Protein AF-Q9UNW8-2-F1 (afdb_monomer_lite)

Foldseek 3Di:
DVVVLVVVLVVLVVCLCVVAVVVLCVLLVVLVVVLVVLVPDPPDDPLVSVLSVLVSVLVNLLRCLVCVLVNVLSVLVSVCCVPVVDDPVSVVVSVVVSVVVNVVSVVSVVVSVVSVVVSVCSVDPVSVVVVVVVVVVVVVVVVVVVVVVVVVVVVVVVVVPPPPPPPPPPDDDDDDDDDDDDDDDDDDDDDD

Structure (mmCIF, N/CA/C/O backbone):
data_AF-Q9UNW8-2-F1
#
_entry.id   AF-Q9UNW8-2-F1
#
loop_
_atom_site.group_PDB
_atom_site.id
_atom_site.type_symbol
_atom_site.label_atom_id
_atom_site.label_alt_id
_atom_site.label_comp_id
_atom_site.label_asym_id
_atom_site.label_entity_id
_atom_site.label_seq_id
_atom_site.pdbx_PDB_ins_code
_atom_site.Cartn_x
_atom_site.Cartn_y
_atom_site.Cartn_z
_atom_site.occupancy
_atom_site.B_iso_or_equiv
_atom_site.auth_seq_id
_atom_site.auth_comp_id
_atom_site.auth_asym_id
_atom_site.auth_atom_id
_atom_site.pdbx_PDB_model_num
ATOM 1 N N . MET A 1 1 ? 24.486 -0.798 -30.305 1.00 43.62 1 MET A N 1
ATOM 2 C CA . MET A 1 1 ? 24.046 -0.021 -29.122 1.00 43.62 1 MET A CA 1
ATOM 3 C C . MET A 1 1 ? 22.718 -0.506 -28.533 1.00 43.62 1 MET A C 1
ATOM 5 O O . MET A 1 1 ? 22.654 -0.627 -27.323 1.00 43.62 1 MET A O 1
ATOM 9 N N . LEU A 1 2 ? 21.714 -0.888 -29.336 1.00 49.59 2 LEU A N 1
ATOM 10 C CA . LEU A 1 2 ? 20.358 -1.233 -28.859 1.00 49.59 2 LEU A CA 1
ATOM 11 C C . LEU A 1 2 ? 20.245 -2.407 -27.854 1.00 49.59 2 LEU A C 1
ATOM 13 O O . LEU A 1 2 ? 19.334 -2.435 -27.035 1.00 49.59 2 LEU A O 1
ATOM 17 N N . GLN A 1 3 ? 21.159 -3.384 -27.891 1.00 56.94 3 GLN A N 1
ATOM 18 C CA . GLN A 1 3 ? 21.048 -4.591 -27.059 1.00 56.94 3 GLN A CA 1
ATOM 19 C C . GLN A 1 3 ? 21.274 -4.318 -25.559 1.00 56.94 3 GLN A C 1
ATOM 21 O O . GLN A 1 3 ? 20.695 -5.006 -24.716 1.00 56.94 3 GLN A O 1
ATOM 26 N N . MET A 1 4 ? 22.095 -3.317 -25.216 1.00 64.19 4 MET A N 1
ATOM 27 C CA . MET A 1 4 ? 22.342 -2.940 -23.819 1.00 64.19 4 MET A CA 1
ATOM 28 C C . MET A 1 4 ? 21.071 -2.349 -23.193 1.00 64.19 4 MET A C 1
ATOM 30 O O . MET A 1 4 ? 20.696 -2.730 -22.085 1.00 64.19 4 MET A O 1
ATOM 34 N N . ASP A 1 5 ? 20.355 -1.516 -23.952 1.00 74.75 5 ASP A N 1
ATOM 35 C CA . ASP A 1 5 ? 19.119 -0.867 -23.514 1.00 74.75 5 ASP A CA 1
ATOM 36 C C . ASP A 1 5 ? 18.008 -1.885 -23.253 1.00 74.75 5 ASP A C 1
ATOM 38 O O . ASP A 1 5 ? 17.351 -1.823 -22.216 1.00 74.75 5 ASP A O 1
ATOM 42 N N . SER A 1 6 ? 17.836 -2.885 -24.128 1.00 74.69 6 SER A N 1
ATOM 43 C CA . SER A 1 6 ? 16.822 -3.933 -23.929 1.00 74.69 6 SER A CA 1
ATOM 44 C C . SER A 1 6 ? 17.085 -4.780 -22.683 1.00 74.69 6 SER A C 1
ATOM 46 O O . SER A 1 6 ? 16.143 -5.143 -21.980 1.00 74.69 6 SER A O 1
ATOM 48 N N . ARG A 1 7 ? 18.353 -5.090 -22.374 1.00 74.19 7 ARG A N 1
ATOM 49 C CA . ARG A 1 7 ? 18.711 -5.857 -21.167 1.00 74.19 7 ARG A CA 1
ATOM 50 C C . ARG A 1 7 ? 18.495 -5.050 -19.892 1.00 74.19 7 ARG A C 1
ATOM 52 O O . ARG A 1 7 ? 17.980 -5.594 -18.919 1.00 74.19 7 ARG A O 1
ATOM 59 N N . ILE A 1 8 ? 18.862 -3.770 -19.904 1.00 74.31 8 ILE A N 1
ATOM 60 C CA . ILE A 1 8 ? 18.646 -2.854 -18.778 1.00 74.31 8 ILE A CA 1
ATOM 61 C C . ILE A 1 8 ? 17.144 -2.645 -18.555 1.00 74.31 8 ILE A C 1
ATOM 63 O O . ILE A 1 8 ? 16.663 -2.794 -17.431 1.00 74.31 8 ILE A O 1
ATOM 67 N N . ALA A 1 9 ? 16.387 -2.397 -19.627 1.00 74.44 9 ALA A N 1
ATOM 68 C CA . ALA A 1 9 ? 14.933 -2.311 -19.576 1.00 74.44 9 ALA A CA 1
ATOM 69 C C . ALA A 1 9 ? 14.327 -3.611 -19.029 1.00 74.44 9 ALA A C 1
ATOM 71 O O . ALA A 1 9 ? 13.536 -3.565 -18.093 1.00 74.44 9 ALA A O 1
ATOM 72 N N . GLY A 1 10 ? 14.750 -4.771 -19.539 1.00 76.00 10 GLY A N 1
ATOM 73 C CA . GLY A 1 10 ? 14.304 -6.079 -19.059 1.00 76.00 10 GLY A CA 1
ATOM 74 C C . GLY A 1 10 ? 14.601 -6.307 -17.576 1.00 76.00 10 GLY A C 1
ATOM 75 O O . GLY A 1 10 ? 13.732 -6.784 -16.852 1.00 76.00 10 GLY A O 1
ATOM 76 N N . TYR A 1 11 ? 15.781 -5.907 -17.093 1.00 77.12 11 TYR A N 1
ATOM 77 C CA . TYR A 1 11 ? 16.130 -5.971 -15.671 1.00 77.12 11 TYR A CA 1
ATOM 78 C C . TYR A 1 11 ? 15.215 -5.085 -14.820 1.00 77.12 11 TYR A C 1
ATOM 80 O O . TYR A 1 11 ? 14.704 -5.533 -13.794 1.00 77.12 11 TYR A O 1
ATOM 88 N N . TYR A 1 12 ? 14.960 -3.852 -15.256 1.00 75.12 12 TYR A N 1
ATOM 89 C CA . TYR A 1 12 ? 14.038 -2.945 -14.581 1.00 75.12 12 TYR A CA 1
ATOM 90 C C . TYR A 1 12 ? 12.602 -3.490 -14.565 1.00 75.12 12 TYR A C 1
ATOM 92 O O . TYR A 1 12 ? 11.979 -3.541 -13.506 1.00 75.12 12 TYR A O 1
ATOM 100 N N . TYR A 1 13 ? 12.101 -4.006 -15.686 1.00 74.25 13 TYR A N 1
ATOM 101 C CA . TYR A 1 13 ? 10.793 -4.661 -15.746 1.00 74.25 13 TYR A CA 1
ATOM 102 C C . TYR A 1 13 ? 10.714 -5.916 -14.871 1.00 74.25 13 TYR A C 1
ATOM 104 O O . TYR A 1 13 ? 9.719 -6.117 -14.173 1.00 74.25 13 TYR A O 1
ATOM 112 N N . ALA A 1 14 ? 11.751 -6.754 -14.854 1.00 76.31 14 ALA A N 1
ATOM 113 C CA . ALA A 1 14 ? 11.801 -7.940 -14.003 1.00 76.31 14 ALA A CA 1
ATOM 114 C C . ALA A 1 14 ? 11.802 -7.553 -12.520 1.00 76.31 14 ALA A C 1
ATOM 116 O O . ALA A 1 14 ? 11.028 -8.092 -11.734 1.00 76.31 14 ALA A O 1
ATOM 117 N N . ARG A 1 15 ? 12.609 -6.559 -12.144 1.00 77.50 15 ARG A N 1
ATOM 118 C CA . ARG A 1 15 ? 12.665 -6.001 -10.789 1.00 77.50 15 ARG A CA 1
ATOM 119 C C . ARG A 1 15 ? 11.334 -5.350 -10.392 1.00 77.50 15 ARG A C 1
ATOM 121 O O . ARG A 1 15 ? 10.931 -5.492 -9.241 1.00 77.50 15 ARG A O 1
ATOM 128 N N . PHE A 1 16 ? 10.619 -4.723 -11.334 1.00 73.69 16 PHE A N 1
ATOM 129 C CA . PHE A 1 16 ? 9.238 -4.262 -11.151 1.00 73.69 16 PHE A CA 1
ATOM 130 C C . PHE A 1 16 ? 8.281 -5.419 -10.882 1.00 73.69 16 PHE A C 1
ATOM 132 O O . PHE A 1 16 ? 7.516 -5.415 -9.922 1.00 73.69 16 PHE A O 1
ATOM 139 N N . THR A 1 17 ? 8.350 -6.444 -11.716 1.00 74.06 17 THR A N 1
ATOM 140 C CA . THR A 1 17 ? 7.391 -7.545 -11.683 1.00 74.06 17 THR A CA 1
ATOM 141 C C . THR A 1 17 ? 7.585 -8.399 -10.433 1.00 74.06 17 THR A C 1
ATOM 143 O O . THR A 1 17 ? 6.631 -8.656 -9.705 1.00 74.06 17 THR A O 1
ATOM 146 N N . VAL A 1 18 ? 8.824 -8.791 -10.141 1.00 76.06 18 VAL A N 1
ATOM 147 C CA . VAL A 1 18 ? 9.169 -9.639 -8.993 1.00 76.06 18 VAL A CA 1
ATOM 148 C C . VAL A 1 18 ? 9.094 -8.863 -7.684 1.00 76.06 18 VAL A C 1
ATOM 150 O O . VAL A 1 18 ? 8.616 -9.398 -6.688 1.00 76.06 18 VAL A O 1
ATOM 153 N N . GLY A 1 19 ? 9.539 -7.604 -7.682 1.00 70.75 19 GLY A N 1
ATOM 154 C CA . GLY A 1 19 ? 9.510 -6.763 -6.491 1.00 70.75 19 GLY A CA 1
ATOM 155 C C . GLY A 1 19 ? 8.100 -6.329 -6.112 1.00 70.75 19 GLY A C 1
ATOM 156 O O . GLY A 1 19 ? 7.804 -6.271 -4.930 1.00 70.75 19 GLY A O 1
ATOM 157 N N . PHE A 1 20 ? 7.222 -6.075 -7.086 1.00 72.00 20 PHE A N 1
ATOM 158 C CA . PHE A 1 20 ? 5.911 -5.482 -6.827 1.00 72.00 20 PHE A CA 1
ATOM 159 C C . PHE A 1 20 ? 4.753 -6.244 -7.409 1.00 72.00 20 PHE A C 1
ATOM 161 O O . PHE A 1 20 ? 3.877 -6.653 -6.661 1.00 72.00 20 PHE A O 1
ATOM 168 N N . ALA A 1 21 ? 4.716 -6.475 -8.718 1.00 75.69 21 ALA A N 1
ATOM 169 C CA . ALA A 1 21 ? 3.519 -7.064 -9.313 1.00 75.69 21 ALA A CA 1
ATOM 170 C C . ALA A 1 21 ? 3.168 -8.424 -8.676 1.00 75.69 21 ALA A C 1
ATOM 172 O O . ALA A 1 21 ? 1.998 -8.678 -8.386 1.00 75.69 21 ALA A O 1
ATOM 173 N N . ILE A 1 22 ? 4.171 -9.260 -8.383 1.00 78.75 22 ILE A N 1
ATOM 174 C CA . ILE A 1 22 ? 3.987 -10.551 -7.712 1.00 78.75 22 ILE A CA 1
ATOM 175 C C . ILE A 1 22 ? 3.512 -10.366 -6.258 1.00 78.75 22 ILE A C 1
ATOM 177 O O . ILE A 1 22 ? 2.411 -10.835 -5.957 1.00 78.75 22 ILE A O 1
ATOM 181 N N . PRO A 1 23 ? 4.241 -9.666 -5.361 1.00 79.31 23 PRO A N 1
ATOM 182 C CA . PRO A 1 23 ? 3.758 -9.402 -4.006 1.00 79.31 23 PRO A CA 1
ATOM 183 C C . PRO A 1 23 ? 2.376 -8.738 -3.955 1.00 79.31 23 PRO A C 1
ATOM 185 O O . PRO A 1 23 ? 1.532 -9.174 -3.173 1.00 79.31 23 PRO A O 1
ATOM 188 N N . LEU A 1 24 ? 2.099 -7.766 -4.835 1.00 77.56 24 LEU A N 1
ATOM 189 C CA . LEU A 1 24 ? 0.794 -7.107 -4.952 1.00 77.56 24 LEU A CA 1
ATOM 190 C C . LEU A 1 24 ? -0.297 -8.116 -5.248 1.00 77.56 24 LEU A C 1
ATOM 192 O O . LEU A 1 24 ? -1.341 -8.114 -4.606 1.00 77.56 24 LEU A O 1
ATOM 196 N N . SER A 1 25 ? -0.055 -8.963 -6.247 1.00 78.56 25 SER A N 1
ATOM 197 C CA . SER A 1 25 ? -1.036 -9.928 -6.721 1.00 78.56 25 SER A CA 1
ATOM 198 C C . SER A 1 25 ? -1.317 -10.966 -5.646 1.00 78.56 25 SER A C 1
ATOM 200 O O . SER A 1 25 ? -2.479 -11.275 -5.401 1.00 78.56 25 SER A O 1
ATOM 202 N N . ILE A 1 26 ? -0.285 -11.452 -4.949 1.00 84.19 26 ILE A N 1
ATOM 203 C CA . ILE A 1 26 ? -0.434 -12.397 -3.834 1.00 84.19 26 ILE A CA 1
ATOM 204 C C . ILE A 1 26 ? -1.252 -11.762 -2.709 1.00 84.19 26 ILE A C 1
ATOM 206 O O . ILE A 1 26 ? -2.218 -12.362 -2.231 1.00 84.19 26 ILE A O 1
ATOM 210 N N . ILE A 1 27 ? -0.904 -10.539 -2.311 1.00 82.38 27 ILE A N 1
ATOM 211 C CA . ILE A 1 27 ? -1.596 -9.797 -1.258 1.00 82.38 27 ILE A CA 1
ATOM 212 C C . ILE A 1 27 ? -3.049 -9.529 -1.653 1.00 82.38 27 ILE A C 1
ATOM 214 O O . ILE A 1 27 ? -3.958 -9.838 -0.882 1.00 82.38 27 ILE A O 1
ATOM 218 N N . ALA A 1 28 ? -3.292 -8.981 -2.842 1.00 79.88 28 ALA A N 1
ATOM 219 C CA . ALA A 1 28 ? -4.625 -8.648 -3.329 1.00 79.88 28 ALA A CA 1
ATOM 220 C C . ALA A 1 28 ? -5.488 -9.904 -3.472 1.00 79.88 28 ALA A C 1
ATOM 222 O O . ALA A 1 28 ? -6.637 -9.916 -3.034 1.00 79.88 28 ALA A O 1
ATOM 223 N N . PHE A 1 29 ? -4.928 -10.986 -4.017 1.00 83.88 29 PHE A N 1
ATOM 224 C CA . PHE A 1 29 ? -5.621 -12.260 -4.159 1.00 83.88 29 PHE A CA 1
ATOM 225 C C . PHE A 1 29 ? -5.975 -12.865 -2.801 1.00 83.88 29 PHE A C 1
ATOM 227 O O . PHE A 1 29 ? -7.122 -13.263 -2.590 1.00 83.88 29 PHE A O 1
ATOM 234 N N . THR A 1 30 ? -5.024 -12.894 -1.867 1.00 84.19 30 THR A N 1
ATOM 235 C CA . THR A 1 30 ? -5.237 -13.442 -0.523 1.00 84.19 30 THR A CA 1
ATOM 236 C C . THR A 1 30 ? -6.274 -12.618 0.238 1.00 84.19 30 THR A C 1
ATOM 238 O O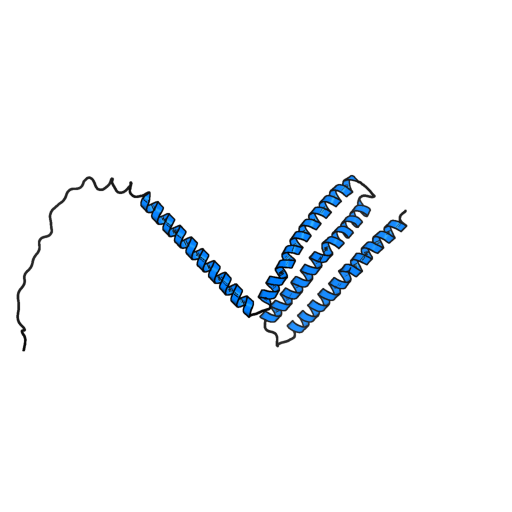 . THR A 1 30 ? -7.235 -13.182 0.757 1.00 84.19 30 THR A O 1
ATOM 241 N N . ASN A 1 31 ? -6.175 -11.285 0.211 1.00 81.06 31 ASN A N 1
ATOM 242 C CA . ASN A 1 31 ? -7.172 -10.394 0.812 1.00 81.06 31 ASN A CA 1
ATOM 243 C C . ASN A 1 31 ? -8.552 -10.545 0.163 1.00 81.06 31 ASN A C 1
ATOM 245 O O . ASN A 1 31 ? -9.561 -10.606 0.863 1.00 81.06 31 ASN A O 1
ATOM 249 N N . HIS A 1 32 ? -8.620 -10.664 -1.164 1.00 81.06 32 HIS A N 1
ATOM 250 C CA . HIS A 1 32 ? -9.873 -10.902 -1.873 1.00 81.06 32 HIS A CA 1
ATOM 251 C C . HIS A 1 32 ? -10.491 -12.258 -1.503 1.00 81.06 32 HIS A C 1
ATOM 253 O O . HIS A 1 32 ? -11.703 -12.351 -1.305 1.00 81.06 32 HIS A O 1
ATOM 259 N N . ARG A 1 33 ? -9.678 -13.311 -1.358 1.00 84.62 33 ARG A N 1
ATOM 260 C CA . ARG A 1 33 ? -10.127 -14.644 -0.925 1.00 84.62 33 ARG A CA 1
ATOM 261 C C . ARG A 1 33 ? -10.627 -14.635 0.513 1.00 84.62 33 ARG A C 1
ATOM 263 O O . ARG A 1 33 ? -11.712 -15.159 0.759 1.00 84.62 33 ARG A O 1
ATOM 270 N N . ILE A 1 34 ? -9.897 -13.993 1.423 1.00 83.44 34 ILE A N 1
ATOM 271 C CA . ILE A 1 34 ? -10.319 -13.787 2.814 1.00 83.44 34 ILE A CA 1
ATOM 272 C C . ILE A 1 34 ? -11.648 -13.026 2.842 1.00 83.44 34 ILE A C 1
ATOM 274 O O . ILE A 1 34 ? -12.601 -13.463 3.481 1.00 83.44 34 ILE A O 1
ATOM 278 N N . PHE A 1 35 ? -11.758 -11.937 2.083 1.00 79.19 35 PHE A N 1
ATOM 279 C CA . PHE A 1 35 ? -12.977 -11.140 1.998 1.00 79.19 35 PHE A CA 1
ATOM 280 C C . PHE A 1 35 ? -14.164 -11.923 1.428 1.00 79.19 35 PHE A C 1
ATOM 282 O O . PHE A 1 35 ? -15.274 -11.828 1.954 1.00 79.19 35 PHE A O 1
ATOM 289 N N . ARG A 1 36 ? -13.948 -12.715 0.372 1.00 80.94 36 ARG A N 1
ATOM 290 C CA . ARG A 1 36 ? -14.986 -13.561 -0.225 1.00 80.94 36 ARG A CA 1
ATOM 291 C C . ARG A 1 36 ? -15.443 -14.643 0.752 1.00 80.94 36 ARG A C 1
ATOM 293 O O . ARG A 1 36 ? -16.647 -14.796 0.932 1.00 80.94 36 ARG A O 1
ATOM 300 N N . SER A 1 37 ? -14.503 -15.312 1.418 1.00 80.81 37 SER A N 1
ATOM 301 C CA . SER A 1 37 ? -14.791 -16.305 2.457 1.00 80.81 37 SER A CA 1
ATOM 302 C C . SER A 1 37 ? -15.630 -15.689 3.580 1.00 80.81 37 SER A C 1
ATOM 304 O O . SER A 1 37 ? -16.719 -16.161 3.882 1.00 80.81 37 SER A O 1
ATOM 306 N N . ILE A 1 38 ? -15.215 -14.531 4.097 1.00 80.38 38 ILE A N 1
ATOM 307 C CA . ILE A 1 38 ? -15.923 -13.817 5.168 1.00 80.38 38 ILE A CA 1
ATOM 308 C C . ILE A 1 38 ? -17.306 -13.315 4.736 1.00 80.38 38 ILE A C 1
ATOM 310 O O . ILE A 1 38 ? -18.233 -13.269 5.546 1.00 80.38 38 ILE A O 1
ATOM 314 N N . LYS A 1 39 ? -17.482 -12.939 3.466 1.00 77.69 39 LYS A N 1
ATOM 315 C CA . LYS A 1 39 ? -18.802 -12.593 2.923 1.00 77.69 39 LYS A CA 1
ATOM 316 C C . LYS A 1 39 ? -19.748 -13.790 2.898 1.00 77.69 39 LYS A C 1
ATOM 318 O O . LYS A 1 39 ? -20.923 -13.592 3.200 1.00 77.69 39 LYS A O 1
ATOM 323 N N . GLN A 1 40 ? -19.242 -14.970 2.536 1.00 80.50 40 GLN A N 1
ATOM 324 C CA . GLN A 1 40 ? -20.008 -16.219 2.484 1.00 80.50 40 GLN A CA 1
ATOM 325 C C . GLN A 1 40 ? -20.305 -16.774 3.881 1.00 80.50 40 GLN A C 1
ATOM 327 O O . GLN A 1 40 ? -21.356 -17.373 4.090 1.00 80.50 40 GLN A O 1
ATOM 332 N N . SER A 1 41 ? -19.422 -16.538 4.849 1.00 80.00 41 SER A N 1
ATOM 333 C CA . SER A 1 41 ? -19.641 -16.929 6.236 1.00 80.00 41 SER A CA 1
ATOM 334 C C . SER A 1 41 ? -20.812 -16.153 6.847 1.00 80.00 41 SER A C 1
ATOM 336 O O . SER A 1 41 ? -20.733 -14.940 7.070 1.00 80.00 41 SER A O 1
ATOM 338 N N . MET A 1 42 ? -21.898 -16.861 7.168 1.00 76.75 42 MET A N 1
ATOM 339 C CA . MET A 1 42 ? -23.063 -16.275 7.846 1.00 76.75 42 MET A CA 1
ATOM 340 C C . MET A 1 42 ? -22.764 -15.858 9.295 1.00 76.75 42 MET A C 1
ATOM 342 O O . MET A 1 42 ? -23.490 -15.048 9.856 1.00 76.75 42 MET A O 1
ATOM 346 N N . GLY A 1 43 ? -21.675 -16.364 9.885 1.00 78.69 43 GLY A N 1
ATOM 347 C CA . GLY A 1 43 ? -21.312 -16.108 11.281 1.00 78.69 43 GLY A CA 1
ATOM 348 C C . GLY A 1 43 ? -20.607 -14.776 11.562 1.00 78.69 43 GLY A C 1
ATOM 349 O O . GLY A 1 43 ? -20.451 -14.429 12.728 1.00 78.69 43 GLY A O 1
ATOM 350 N N . LEU A 1 44 ? -20.163 -14.020 10.547 1.00 79.44 44 LEU A N 1
ATOM 351 C CA . LEU A 1 44 ? -19.463 -12.750 10.791 1.00 79.44 44 LEU A CA 1
ATOM 352 C C . LEU A 1 44 ? -20.419 -11.556 10.786 1.00 79.44 44 LEU A C 1
ATOM 354 O O . LEU A 1 44 ? -21.098 -11.279 9.793 1.00 79.44 44 LEU A O 1
ATOM 358 N N . SER A 1 45 ? -20.375 -10.789 11.877 1.00 80.81 45 SER A N 1
ATOM 359 C CA . SER A 1 45 ? -21.079 -9.510 12.016 1.00 80.81 45 SER A CA 1
ATOM 360 C C . SER A 1 45 ? -20.626 -8.490 10.959 1.00 80.81 45 SER A C 1
ATOM 362 O O . SER A 1 45 ? -19.476 -8.496 10.504 1.00 80.81 45 SER A O 1
ATOM 364 N N . ALA A 1 46 ? -21.513 -7.558 10.594 1.00 79.31 46 ALA A N 1
ATOM 365 C CA . ALA A 1 46 ? -21.219 -6.463 9.666 1.00 79.31 46 ALA A CA 1
ATOM 366 C C . ALA A 1 46 ? -19.968 -5.659 10.074 1.00 79.31 46 ALA A C 1
ATOM 368 O O . ALA A 1 46 ? -19.176 -5.267 9.213 1.00 79.31 46 ALA A O 1
ATOM 369 N N . ALA A 1 47 ? -19.734 -5.491 11.381 1.00 76.44 47 ALA A N 1
ATOM 370 C CA . ALA A 1 47 ? -18.543 -4.831 11.913 1.00 76.44 47 ALA A CA 1
ATOM 371 C C . ALA A 1 47 ? -17.246 -5.582 11.555 1.00 76.44 47 ALA A C 1
ATOM 373 O O . ALA A 1 47 ? -16.259 -4.966 11.148 1.00 76.44 47 ALA A O 1
ATOM 374 N N . GLN A 1 48 ? -17.252 -6.918 11.617 1.00 78.31 48 GLN A N 1
ATOM 375 C CA . GLN A 1 48 ? -16.090 -7.722 11.231 1.00 78.31 48 GLN A CA 1
ATOM 376 C C . GLN A 1 48 ? -15.839 -7.662 9.721 1.00 78.31 48 GLN A C 1
ATOM 378 O O . GLN A 1 48 ? -14.693 -7.514 9.293 1.00 78.31 48 GLN A O 1
ATOM 383 N N . LYS A 1 49 ? -16.903 -7.683 8.906 1.00 78.00 49 LYS A N 1
ATOM 384 C CA . LYS A 1 49 ? -16.796 -7.494 7.447 1.00 78.00 49 LYS A CA 1
ATOM 385 C C . LYS A 1 49 ? -16.179 -6.129 7.105 1.00 78.00 49 LYS A C 1
ATOM 387 O O . LYS A 1 49 ? -15.330 -6.041 6.216 1.00 78.00 49 LYS A O 1
ATOM 392 N N . ALA A 1 50 ? -16.553 -5.075 7.834 1.00 78.44 50 ALA A N 1
ATOM 393 C CA . ALA A 1 50 ? -15.970 -3.743 7.678 1.00 78.44 50 ALA A CA 1
ATOM 394 C C . ALA A 1 50 ? -14.490 -3.689 8.102 1.00 78.44 50 ALA A C 1
ATOM 396 O O . ALA A 1 50 ? -13.684 -3.098 7.383 1.00 78.44 50 ALA A O 1
ATOM 397 N N . LYS A 1 51 ? -14.119 -4.349 9.209 1.00 76.25 51 LYS A N 1
ATOM 398 C CA . LYS A 1 51 ? -12.728 -4.448 9.689 1.00 76.25 51 LYS A CA 1
ATOM 399 C C . LYS A 1 51 ? -11.813 -5.099 8.649 1.00 76.25 51 LYS A C 1
ATOM 401 O O . LYS A 1 51 ? -10.745 -4.570 8.357 1.00 76.25 51 LYS A O 1
ATOM 406 N N . VAL A 1 52 ? -12.265 -6.186 8.024 1.00 78.88 52 VAL A N 1
ATOM 407 C CA . VAL A 1 52 ? -11.522 -6.873 6.951 1.00 78.88 52 VAL A CA 1
ATOM 408 C C . VAL A 1 52 ? -11.364 -5.974 5.731 1.00 78.88 52 VAL A C 1
ATOM 410 O O . VAL A 1 52 ? -10.273 -5.879 5.182 1.00 78.88 52 VAL A O 1
ATOM 413 N N . LYS A 1 53 ? -12.430 -5.271 5.324 1.00 78.44 53 LYS A N 1
ATOM 414 C CA . LYS A 1 53 ? -12.362 -4.311 4.213 1.00 78.44 53 LYS A CA 1
ATOM 415 C C . LYS A 1 53 ? -11.325 -3.220 4.490 1.00 78.44 53 LYS A C 1
ATOM 417 O O . LYS A 1 53 ? -10.534 -2.905 3.611 1.00 78.44 53 LYS A O 1
ATOM 422 N N . HIS A 1 54 ? -11.327 -2.659 5.697 1.00 78.69 54 HIS A N 1
ATOM 423 C CA . HIS A 1 54 ? -10.375 -1.620 6.078 1.00 78.69 54 HIS A CA 1
ATOM 424 C C . HIS A 1 54 ? -8.936 -2.150 6.101 1.00 78.69 54 HIS A C 1
ATOM 426 O O . HIS A 1 54 ? -8.050 -1.510 5.549 1.00 78.69 54 HIS A O 1
ATOM 432 N N . SER A 1 55 ? -8.723 -3.353 6.643 1.00 78.06 55 SER A N 1
ATOM 433 C CA . SER A 1 55 ? -7.420 -4.025 6.617 1.00 78.06 55 SER A CA 1
ATOM 434 C C . SER A 1 55 ? -6.933 -4.274 5.184 1.00 78.06 55 SER A C 1
ATOM 436 O O . SER A 1 55 ? -5.805 -3.921 4.863 1.00 78.06 55 SER A O 1
ATOM 438 N N . ALA A 1 56 ? -7.791 -4.771 4.288 1.00 79.19 56 ALA A N 1
ATOM 439 C CA . ALA A 1 56 ? -7.431 -4.978 2.887 1.00 79.19 56 ALA A CA 1
ATOM 440 C C . ALA A 1 56 ? -7.061 -3.663 2.178 1.00 79.19 56 ALA A C 1
ATOM 442 O O . ALA A 1 56 ? -6.074 -3.623 1.446 1.00 79.19 56 ALA A O 1
ATOM 443 N N . ILE A 1 57 ? -7.818 -2.584 2.417 1.00 79.12 57 ILE A N 1
ATOM 444 C CA . ILE A 1 57 ? -7.503 -1.252 1.878 1.00 79.12 57 ILE A CA 1
ATOM 445 C C . ILE A 1 57 ? -6.152 -0.775 2.407 1.00 79.12 57 ILE A C 1
ATOM 447 O O . ILE A 1 57 ? -5.324 -0.351 1.611 1.00 79.12 57 ILE A O 1
ATOM 451 N N . ALA A 1 58 ? -5.910 -0.881 3.715 1.00 76.62 58 ALA A N 1
ATOM 452 C CA . ALA A 1 58 ? -4.645 -0.480 4.314 1.00 76.62 58 ALA A CA 1
ATOM 453 C C . ALA A 1 58 ? -3.470 -1.232 3.689 1.00 76.62 58 ALA A C 1
ATOM 455 O O . ALA A 1 58 ? -2.523 -0.601 3.248 1.00 76.62 58 ALA A O 1
ATOM 456 N N . VAL A 1 59 ? -3.557 -2.556 3.544 1.00 75.31 59 VAL A N 1
ATOM 457 C CA . VAL A 1 59 ? -2.476 -3.340 2.932 1.00 75.31 59 VAL A CA 1
ATOM 458 C C . VAL A 1 59 ? -2.235 -2.930 1.473 1.00 75.31 59 VAL A C 1
ATOM 460 O O . VAL A 1 59 ? -1.083 -2.801 1.067 1.00 75.31 59 VAL A O 1
ATOM 463 N N . VAL A 1 60 ? -3.288 -2.660 0.693 1.00 77.06 60 VAL A N 1
ATOM 464 C CA . VAL A 1 60 ? -3.143 -2.129 -0.676 1.00 77.06 60 VAL A CA 1
ATOM 465 C C . VAL A 1 60 ? -2.493 -0.744 -0.667 1.00 77.06 60 VAL A C 1
ATOM 467 O O . VAL A 1 60 ? -1.614 -0.493 -1.484 1.00 77.06 60 VAL A O 1
ATOM 470 N N . VAL A 1 61 ? -2.878 0.140 0.255 1.00 76.38 61 VAL A N 1
ATOM 471 C CA . VAL A 1 61 ? -2.297 1.485 0.387 1.00 76.38 61 VAL A CA 1
ATOM 472 C C . VAL A 1 61 ? -0.831 1.415 0.802 1.00 76.38 61 VAL A C 1
ATOM 474 O O . VAL A 1 61 ? -0.010 1.996 0.103 1.00 76.38 61 VAL A O 1
ATOM 477 N N . ILE A 1 62 ? -0.487 0.672 1.863 1.00 73.56 62 ILE A N 1
ATOM 478 C CA . ILE A 1 62 ? 0.895 0.422 2.311 1.00 73.56 62 ILE A CA 1
ATOM 479 C C . ILE A 1 62 ? 1.726 -0.012 1.114 1.00 73.56 62 ILE A C 1
ATOM 481 O O . ILE A 1 62 ? 2.776 0.543 0.820 1.00 73.56 62 ILE A O 1
ATOM 485 N N . PHE A 1 63 ? 1.221 -1.000 0.389 1.00 73.00 63 PHE A N 1
ATOM 486 C CA . PHE A 1 63 ? 1.925 -1.580 -0.724 1.00 73.00 63 PHE A CA 1
ATOM 487 C C . PHE A 1 63 ? 2.103 -0.589 -1.885 1.00 73.00 63 PHE A C 1
ATOM 489 O O . PHE A 1 63 ? 3.208 -0.427 -2.401 1.00 73.00 63 PHE A O 1
ATOM 496 N N . LEU A 1 64 ? 1.047 0.128 -2.275 1.00 72.69 64 LEU A N 1
ATOM 497 C CA . LEU A 1 64 ? 1.152 1.190 -3.273 1.00 72.69 64 LEU A CA 1
ATOM 498 C C . LEU A 1 64 ? 2.165 2.246 -2.829 1.00 72.69 64 LEU A C 1
ATOM 500 O O . LEU A 1 64 ? 3.030 2.605 -3.609 1.00 72.69 64 LEU A O 1
ATOM 504 N N . VAL A 1 65 ? 2.129 2.698 -1.582 1.00 69.44 65 VAL A N 1
ATOM 505 C CA . VAL A 1 65 ? 3.036 3.733 -1.077 1.00 69.44 65 VAL A CA 1
ATOM 506 C C . VAL A 1 65 ? 4.484 3.243 -0.971 1.00 69.44 65 VAL A C 1
ATOM 508 O O . VAL A 1 65 ? 5.398 3.986 -1.310 1.00 69.44 65 VAL A O 1
ATOM 511 N N . CYS A 1 66 ? 4.718 1.998 -0.554 1.00 66.00 66 CYS A N 1
ATOM 512 C CA . CYS A 1 66 ? 6.063 1.436 -0.426 1.00 66.00 66 CYS A CA 1
ATOM 513 C C . CYS A 1 66 ? 6.716 1.154 -1.782 1.00 66.00 66 CYS A C 1
ATOM 515 O O . CYS A 1 66 ? 7.929 1.297 -1.927 1.00 66.00 66 CYS A O 1
ATOM 517 N N . PHE A 1 67 ? 5.937 0.750 -2.783 1.00 66.25 67 PHE A N 1
ATOM 518 C CA . PHE A 1 67 ? 6.492 0.297 -4.053 1.00 66.25 67 PHE A CA 1
ATOM 519 C C . PHE A 1 67 ? 6.295 1.269 -5.215 1.00 66.25 67 PHE A C 1
ATOM 521 O O . PHE A 1 67 ? 7.154 1.342 -6.096 1.00 66.25 67 PHE A O 1
ATOM 528 N N . ALA A 1 68 ? 5.213 2.050 -5.236 1.00 69.56 68 ALA A N 1
ATOM 529 C CA . ALA A 1 68 ? 4.995 3.035 -6.290 1.00 69.56 68 ALA A CA 1
ATOM 530 C C . ALA A 1 68 ? 6.132 4.058 -6.439 1.00 69.56 68 ALA A C 1
ATOM 532 O O . ALA A 1 68 ? 6.402 4.375 -7.587 1.00 69.56 68 ALA A O 1
ATOM 533 N N . PRO A 1 69 ? 6.865 4.534 -5.408 1.00 66.56 69 PRO A N 1
ATOM 534 C CA . PRO A 1 69 ? 7.990 5.441 -5.632 1.00 66.56 69 PRO A CA 1
ATOM 535 C C . PRO A 1 69 ? 9.078 4.753 -6.453 1.00 66.56 69 PRO A C 1
ATOM 537 O O . PRO A 1 69 ? 9.538 5.284 -7.460 1.00 66.56 69 PRO A O 1
ATOM 540 N N . TYR A 1 70 ? 9.432 3.525 -6.069 1.00 67.00 70 TYR A N 1
ATOM 541 C CA . TYR A 1 70 ? 10.440 2.738 -6.764 1.00 67.00 70 TYR A CA 1
ATOM 542 C C . TYR A 1 70 ? 10.029 2.450 -8.215 1.00 67.00 70 TYR A C 1
ATOM 544 O O . TYR A 1 70 ? 10.825 2.628 -9.138 1.00 67.00 70 TYR A O 1
ATOM 552 N N . HIS A 1 71 ? 8.773 2.066 -8.440 1.00 66.25 71 HIS A N 1
ATOM 553 C CA . HIS A 1 71 ? 8.276 1.761 -9.778 1.00 66.25 71 HIS A CA 1
ATOM 554 C C . HIS A 1 71 ? 7.964 2.969 -10.637 1.00 66.25 71 HIS A C 1
ATOM 556 O O . HIS A 1 71 ? 8.167 2.904 -11.845 1.00 66.25 71 HIS A O 1
ATOM 562 N N . LEU A 1 72 ? 7.496 4.060 -10.045 1.00 69.38 72 LEU A N 1
ATOM 563 C CA . LEU A 1 72 ? 7.266 5.305 -10.754 1.00 69.38 72 LEU A CA 1
ATOM 564 C C . LEU A 1 72 ? 8.604 5.875 -11.207 1.00 69.38 72 LEU A C 1
ATOM 566 O O . LEU A 1 72 ? 8.731 6.200 -12.380 1.00 69.38 72 LEU A O 1
ATOM 570 N N . VAL A 1 73 ? 9.626 5.891 -10.340 1.00 69.50 73 VAL A N 1
ATOM 571 C CA . VAL A 1 73 ? 10.995 6.273 -10.726 1.00 69.50 73 VAL A CA 1
ATOM 572 C C . VAL A 1 73 ? 11.483 5.436 -11.903 1.00 69.50 73 VAL A C 1
ATOM 574 O O . VAL A 1 73 ? 12.059 5.968 -12.852 1.00 69.50 73 VAL A O 1
ATOM 577 N N . LEU A 1 74 ? 11.209 4.135 -11.869 1.00 69.94 74 LEU A N 1
ATOM 578 C CA . LEU A 1 74 ? 11.609 3.209 -12.916 1.00 69.94 74 LEU A CA 1
ATOM 579 C C . LEU A 1 74 ? 10.881 3.434 -14.242 1.00 69.94 74 LEU A C 1
ATOM 581 O O . LEU A 1 74 ? 11.522 3.508 -15.289 1.00 69.94 74 LEU A O 1
ATOM 585 N N . LEU A 1 75 ? 9.556 3.569 -14.194 1.00 68.75 75 LEU A N 1
ATOM 586 C CA . LEU A 1 75 ? 8.704 3.804 -15.356 1.00 68.75 75 LEU A CA 1
ATOM 587 C C . LEU A 1 75 ? 9.031 5.151 -16.003 1.00 68.75 75 LEU A C 1
ATOM 589 O O . LEU A 1 75 ? 9.149 5.241 -17.220 1.00 68.75 75 LEU A O 1
ATOM 593 N N . VAL A 1 76 ? 9.227 6.180 -15.181 1.00 68.62 76 VAL A N 1
ATOM 594 C CA . VAL A 1 76 ? 9.550 7.539 -15.612 1.00 68.62 76 VAL A CA 1
ATOM 595 C C . VAL A 1 76 ? 10.954 7.594 -16.221 1.00 68.62 76 VAL A C 1
ATOM 597 O O . VAL A 1 76 ? 11.101 8.141 -17.312 1.00 68.62 76 VAL A O 1
ATOM 600 N N . LYS A 1 77 ? 11.968 6.954 -15.613 1.00 69.81 77 LYS A N 1
ATOM 601 C CA . LYS A 1 77 ? 13.296 6.811 -16.244 1.00 69.81 77 LYS A CA 1
ATOM 602 C C . LYS A 1 77 ? 13.230 6.057 -17.571 1.00 69.81 77 LYS A C 1
ATOM 604 O O . LYS A 1 77 ? 13.844 6.498 -18.538 1.00 69.81 77 LYS A O 1
ATOM 609 N N . ALA A 1 78 ? 12.495 4.947 -17.635 1.00 68.62 78 ALA A N 1
ATOM 610 C CA . ALA A 1 78 ? 12.370 4.154 -18.858 1.00 68.62 78 ALA A CA 1
ATOM 611 C C . ALA A 1 78 ? 11.658 4.930 -19.981 1.00 68.62 78 ALA A C 1
ATOM 613 O O . ALA A 1 78 ? 12.148 4.972 -21.110 1.00 68.62 78 ALA A O 1
ATOM 614 N N . ALA A 1 79 ? 10.540 5.589 -19.665 1.00 71.50 79 ALA A N 1
ATOM 615 C CA . ALA A 1 79 ? 9.794 6.415 -20.611 1.00 71.50 79 ALA A CA 1
ATOM 616 C C . ALA A 1 79 ? 10.632 7.600 -21.104 1.00 71.50 79 ALA A C 1
ATOM 618 O O . ALA A 1 79 ? 10.666 7.871 -22.302 1.00 71.50 79 ALA A O 1
ATOM 619 N N . ALA A 1 80 ? 11.357 8.271 -20.207 1.00 68.69 80 ALA A N 1
ATOM 620 C CA . ALA A 1 80 ? 12.193 9.405 -20.572 1.00 68.69 80 ALA A CA 1
ATOM 621 C C . ALA A 1 80 ? 13.403 8.997 -21.415 1.00 68.69 80 ALA A C 1
ATOM 623 O O . ALA A 1 80 ? 13.700 9.668 -22.399 1.00 68.69 80 ALA A O 1
ATOM 624 N N . PHE A 1 81 ? 14.061 7.881 -21.094 1.00 70.75 81 PHE A N 1
ATOM 625 C CA . PHE A 1 81 ? 15.140 7.344 -21.923 1.00 70.75 81 PHE A CA 1
ATOM 626 C C . PHE A 1 81 ? 14.644 7.008 -23.340 1.00 70.75 81 PHE A C 1
ATOM 628 O O . PHE A 1 81 ? 15.286 7.377 -24.324 1.00 70.75 81 PHE A O 1
ATOM 635 N N . SER A 1 82 ? 13.464 6.385 -23.449 1.00 73.94 82 SER A N 1
ATOM 636 C CA . SER A 1 82 ? 12.847 6.053 -24.739 1.00 73.94 82 SER A CA 1
ATOM 637 C C . SER A 1 82 ? 12.398 7.284 -25.533 1.00 73.94 82 SER A C 1
ATOM 639 O O . SER A 1 82 ? 12.526 7.287 -26.756 1.00 73.94 82 SER A O 1
ATOM 641 N N . TYR A 1 83 ? 11.835 8.297 -24.871 1.00 70.81 83 TYR A N 1
ATOM 642 C CA . TYR A 1 83 ? 11.249 9.465 -25.534 1.00 70.81 83 TYR A CA 1
ATOM 643 C C . TYR A 1 83 ? 12.300 10.515 -25.908 1.00 70.81 83 TYR A C 1
ATOM 645 O O . TYR A 1 83 ? 12.277 11.046 -27.015 1.00 70.81 83 TYR A O 1
ATOM 653 N N . TYR A 1 84 ? 13.251 10.789 -25.012 1.00 71.00 84 TYR A N 1
ATOM 654 C CA . TYR A 1 84 ? 14.204 11.886 -25.184 1.00 71.00 84 TYR A CA 1
ATOM 655 C C . TYR A 1 84 ? 15.508 11.492 -25.872 1.00 71.00 84 TYR A C 1
ATOM 657 O O . TYR A 1 84 ? 16.309 12.375 -26.167 1.00 71.00 84 TYR A O 1
ATOM 665 N N . ARG A 1 85 ? 15.752 10.198 -26.131 1.00 73.12 85 ARG A N 1
ATOM 666 C CA . ARG A 1 85 ? 16.958 9.706 -26.829 1.00 73.12 85 ARG A CA 1
ATOM 667 C C . ARG A 1 85 ? 18.269 10.321 -26.275 1.00 73.12 85 ARG A C 1
ATOM 669 O O . ARG A 1 85 ? 19.224 10.518 -27.020 1.00 73.12 85 ARG A O 1
ATOM 676 N N . GLY A 1 86 ? 18.304 10.639 -24.974 1.00 67.75 86 GLY A N 1
ATOM 677 C CA . GLY A 1 86 ? 19.449 11.253 -24.286 1.00 67.75 86 GLY A CA 1
ATOM 678 C C . GLY A 1 86 ? 19.452 12.785 -24.139 1.00 67.75 86 GLY A C 1
ATOM 679 O O . GLY A 1 86 ? 20.481 13.323 -23.733 1.00 67.75 86 GLY A O 1
ATOM 680 N N . ASP A 1 87 ? 18.361 13.504 -24.431 1.00 75.81 87 ASP A N 1
ATOM 681 C CA . ASP A 1 87 ? 18.293 14.960 -24.204 1.00 75.81 87 ASP A CA 1
ATOM 682 C C . ASP A 1 87 ? 18.421 15.322 -22.711 1.00 75.81 87 ASP A C 1
ATOM 684 O O . ASP A 1 87 ? 17.611 14.932 -21.867 1.00 75.81 87 ASP A O 1
ATOM 688 N N . ARG A 1 88 ? 19.456 16.105 -22.397 1.00 72.38 88 ARG A N 1
ATOM 689 C CA . ARG A 1 88 ? 19.862 16.504 -21.045 1.00 72.38 88 ARG A CA 1
ATOM 690 C C . ARG A 1 88 ? 18.875 17.468 -20.383 1.00 72.38 88 ARG A C 1
ATOM 692 O O . ARG A 1 88 ? 18.651 17.362 -19.180 1.00 72.38 88 ARG A O 1
ATOM 699 N N . ASN A 1 89 ? 18.267 18.377 -21.149 1.00 74.19 89 ASN A N 1
ATOM 700 C CA . ASN A 1 89 ? 17.326 19.364 -20.600 1.00 74.19 89 ASN A CA 1
ATOM 701 C C . ASN A 1 89 ? 16.048 18.685 -20.108 1.00 74.19 89 ASN A C 1
ATOM 703 O O . ASN A 1 89 ? 15.505 19.013 -19.054 1.00 74.19 89 ASN A O 1
ATOM 707 N N . ALA A 1 90 ? 15.612 17.673 -20.848 1.00 69.94 90 ALA A N 1
ATOM 708 C CA . ALA A 1 90 ? 14.482 16.854 -20.472 1.00 69.94 90 ALA A CA 1
ATOM 709 C C . ALA A 1 90 ? 14.740 15.981 -19.241 1.00 69.94 90 ALA A C 1
ATOM 711 O O . ALA A 1 90 ? 13.831 15.785 -18.434 1.00 69.94 90 ALA A O 1
ATOM 712 N N . MET A 1 91 ? 15.971 15.483 -19.070 1.00 72.06 91 MET A N 1
ATOM 713 C CA . MET A 1 91 ? 16.353 14.759 -17.853 1.00 72.06 91 MET A CA 1
ATOM 714 C C . MET A 1 91 ? 16.235 15.645 -16.606 1.00 72.06 91 MET A C 1
ATOM 716 O O . MET A 1 91 ? 15.800 15.150 -15.575 1.00 72.06 91 MET A O 1
ATOM 720 N N . CYS A 1 92 ? 16.529 16.946 -16.696 1.00 75.62 92 CYS A N 1
ATOM 721 C CA . CYS A 1 92 ? 16.387 17.866 -15.560 1.00 75.62 92 CYS A CA 1
ATOM 722 C C . CYS A 1 92 ? 14.923 17.998 -15.096 1.00 75.62 92 CYS A C 1
ATOM 724 O O . CYS A 1 92 ? 14.613 17.762 -13.929 1.00 75.62 92 CYS A O 1
ATOM 726 N N . GLY A 1 93 ? 13.988 18.270 -16.018 1.00 77.44 93 GLY A N 1
ATOM 727 C CA . GLY A 1 93 ? 12.556 18.325 -15.679 1.00 77.44 93 GLY A CA 1
ATOM 728 C C . GLY A 1 93 ? 11.997 16.974 -15.207 1.00 77.44 93 GLY A C 1
ATOM 729 O O . GLY A 1 93 ? 11.042 16.911 -14.428 1.00 77.44 93 GLY A O 1
ATOM 730 N N . LEU A 1 94 ? 12.609 15.871 -15.648 1.00 74.62 94 LEU A N 1
ATOM 731 C CA . LEU A 1 94 ? 12.312 14.538 -15.139 1.00 74.62 94 LEU A CA 1
ATOM 732 C C . LEU A 1 94 ? 12.745 14.378 -13.683 1.00 74.62 94 LEU A C 1
ATOM 734 O O . LEU A 1 94 ? 11.961 13.894 -12.873 1.00 74.62 94 LEU A O 1
ATOM 738 N N . GLU A 1 95 ? 13.979 14.761 -13.359 1.00 78.75 95 GLU A N 1
ATOM 739 C CA . GLU A 1 95 ? 14.534 14.696 -12.007 1.00 78.75 95 GLU A CA 1
ATOM 740 C C . GLU A 1 95 ? 13.698 15.511 -11.021 1.00 78.75 95 GLU A C 1
ATOM 742 O O . GLU A 1 95 ? 13.373 15.004 -9.947 1.00 78.75 95 GLU A O 1
ATOM 747 N N . GLU A 1 96 ? 13.256 16.707 -11.416 1.00 80.62 96 GLU A N 1
ATOM 748 C CA . GLU A 1 96 ? 12.330 17.518 -10.621 1.00 80.62 96 GLU A CA 1
ATOM 749 C C . GLU A 1 96 ? 11.017 16.766 -10.359 1.00 80.62 96 GLU A C 1
ATOM 751 O O . GLU A 1 96 ? 10.605 16.608 -9.209 1.00 80.62 96 GLU A O 1
ATOM 756 N N . ARG A 1 97 ? 10.384 16.209 -11.400 1.00 75.94 97 ARG A N 1
ATOM 757 C CA . ARG A 1 97 ? 9.154 15.413 -11.241 1.00 75.94 97 ARG A CA 1
ATOM 758 C C . ARG A 1 97 ? 9.349 14.187 -10.360 1.00 75.94 97 ARG A C 1
ATOM 760 O O . ARG A 1 97 ? 8.464 13.860 -9.569 1.00 75.94 97 ARG A O 1
ATOM 767 N N . LEU A 1 98 ? 10.476 13.494 -10.504 1.00 78.06 98 LEU A N 1
ATOM 768 C CA . LEU A 1 98 ? 10.828 12.346 -9.672 1.00 78.06 98 LEU A CA 1
ATOM 769 C C . LEU A 1 98 ? 10.992 12.759 -8.213 1.00 78.06 98 LEU A C 1
ATOM 771 O O . LEU A 1 98 ? 10.508 12.054 -7.326 1.00 78.06 98 LEU A O 1
ATOM 775 N N . TYR A 1 99 ? 11.624 13.903 -7.969 1.00 80.56 99 TYR A N 1
ATOM 776 C CA . TYR A 1 99 ? 11.754 14.482 -6.642 1.00 80.56 99 TYR A CA 1
ATOM 777 C C . TYR A 1 99 ? 10.382 14.829 -6.053 1.00 80.56 99 TYR A C 1
ATOM 779 O O . TYR A 1 99 ? 10.046 14.332 -4.979 1.00 80.56 99 TYR A O 1
ATOM 787 N N . THR A 1 100 ? 9.541 15.579 -6.774 1.00 80.56 100 THR A N 1
ATOM 788 C CA . THR A 1 100 ? 8.184 15.928 -6.323 1.00 80.56 100 THR A CA 1
ATOM 789 C C . THR A 1 100 ? 7.358 14.684 -6.015 1.00 80.56 100 THR A C 1
ATOM 791 O O . THR A 1 100 ? 6.737 14.601 -4.956 1.00 80.56 100 THR A O 1
ATOM 794 N N . ALA A 1 101 ? 7.372 13.687 -6.902 1.00 75.50 101 ALA A N 1
ATOM 795 C CA . ALA A 1 101 ? 6.657 12.440 -6.671 1.00 75.50 101 ALA A CA 1
ATOM 796 C C . ALA A 1 101 ? 7.183 11.718 -5.423 1.00 75.50 101 ALA A C 1
ATOM 798 O O . ALA A 1 101 ? 6.390 11.277 -4.594 1.00 75.50 101 ALA A O 1
ATOM 799 N N . SER A 1 102 ? 8.507 11.653 -5.249 1.00 77.19 102 SER A N 1
ATOM 800 C CA . SER A 1 102 ? 9.135 11.063 -4.061 1.00 77.19 102 SER A CA 1
ATOM 801 C C . SER A 1 102 ? 8.701 11.771 -2.776 1.00 77.19 102 SER A C 1
ATOM 803 O O . SER A 1 102 ? 8.386 11.099 -1.796 1.00 77.19 102 SER A O 1
ATOM 805 N N . VAL A 1 103 ? 8.605 13.106 -2.785 1.00 82.69 103 VAL A N 1
ATOM 806 C CA . VAL A 1 103 ? 8.101 13.895 -1.647 1.00 82.69 103 VAL A CA 1
ATOM 807 C C . VAL A 1 103 ? 6.633 13.579 -1.361 1.00 82.69 103 VAL A C 1
ATOM 809 O O . VAL A 1 103 ? 6.278 13.325 -0.212 1.00 82.69 103 VAL A O 1
ATOM 812 N N . VAL A 1 104 ? 5.778 13.524 -2.385 1.00 80.69 104 VAL A N 1
ATOM 813 C CA . VAL A 1 104 ? 4.361 13.160 -2.214 1.00 80.69 104 VAL A CA 1
ATOM 814 C C . VAL A 1 104 ? 4.228 11.765 -1.599 1.00 80.69 104 VAL A C 1
ATOM 816 O O . VAL A 1 104 ? 3.459 11.584 -0.656 1.00 80.69 104 VAL A O 1
ATOM 819 N N . PHE A 1 105 ? 5.002 10.784 -2.068 1.00 74.44 105 PHE A N 1
ATOM 820 C CA . PHE A 1 105 ? 4.994 9.444 -1.481 1.00 74.44 105 PHE A CA 1
ATOM 821 C C . PHE A 1 105 ? 5.541 9.400 -0.060 1.00 74.44 105 PHE A C 1
ATOM 823 O O . PHE A 1 105 ? 5.022 8.644 0.762 1.00 74.44 105 PHE A O 1
ATOM 830 N N . LEU A 1 106 ? 6.559 10.201 0.250 1.00 77.94 106 LEU A N 1
ATOM 831 C CA . LEU A 1 106 ? 7.056 10.333 1.613 1.00 77.94 106 LEU A CA 1
ATOM 832 C C . LEU A 1 106 ? 5.941 10.851 2.535 1.00 77.94 106 LEU A C 1
ATOM 834 O O . LEU A 1 106 ? 5.706 10.269 3.591 1.00 77.94 106 LEU A O 1
ATOM 838 N N . CYS A 1 107 ? 5.174 11.852 2.095 1.00 82.31 107 CYS A N 1
ATOM 839 C CA . CYS A 1 107 ? 3.993 12.330 2.819 1.00 82.31 107 CYS A CA 1
ATOM 840 C C . CYS A 1 107 ? 2.877 11.274 2.910 1.00 82.31 107 CYS A C 1
ATOM 842 O O . CYS A 1 107 ? 2.220 11.154 3.936 1.00 82.31 107 CYS A O 1
ATOM 844 N N . LEU A 1 108 ? 2.652 10.461 1.876 1.00 73.50 108 LEU A N 1
ATOM 845 C CA . LEU A 1 108 ? 1.696 9.349 1.967 1.00 73.50 108 LEU A CA 1
ATOM 846 C C . LEU A 1 108 ? 2.181 8.251 2.930 1.00 73.50 108 LEU A C 1
ATOM 848 O O . LEU A 1 108 ? 1.368 7.615 3.599 1.00 73.50 108 LEU A O 1
ATOM 852 N N . SER A 1 109 ? 3.496 8.053 3.043 1.00 72.44 109 SER A N 1
ATOM 853 C CA . SER A 1 109 ? 4.107 7.091 3.969 1.00 72.44 109 SER A CA 1
ATOM 854 C C . SER A 1 109 ? 3.907 7.504 5.423 1.00 72.44 109 SER A C 1
ATOM 856 O O . SER A 1 109 ? 3.694 6.644 6.276 1.00 72.44 109 SER A O 1
ATOM 858 N N . THR A 1 110 ? 3.911 8.806 5.724 1.00 78.69 110 THR A N 1
ATOM 859 C CA . THR A 1 110 ? 3.597 9.280 7.079 1.00 78.69 110 THR A CA 1
ATOM 860 C C . THR A 1 110 ? 2.125 9.054 7.421 1.00 78.69 110 THR A C 1
ATOM 862 O O . THR A 1 110 ? 1.832 8.588 8.519 1.00 78.69 110 THR A O 1
ATOM 865 N N . VAL A 1 111 ? 1.201 9.266 6.475 1.00 74.81 111 VAL A N 1
ATOM 866 C CA . VAL A 1 111 ? -0.222 8.909 6.654 1.00 74.81 111 VAL A CA 1
ATOM 867 C C . VAL A 1 111 ? -0.383 7.405 6.879 1.00 74.81 111 VAL A C 1
ATOM 869 O O . VAL A 1 111 ? -1.155 6.988 7.741 1.00 74.81 111 VAL A O 1
ATOM 872 N N . ASN A 1 112 ? 0.3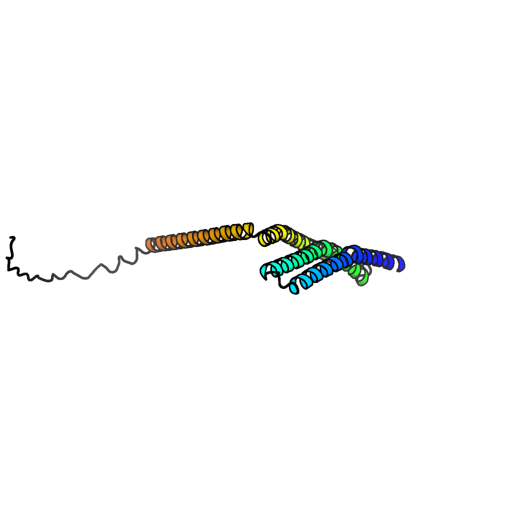86 6.587 6.158 1.00 72.56 112 ASN A N 1
ATOM 873 C CA . ASN A 1 112 ? 0.416 5.147 6.360 1.00 72.56 112 ASN A CA 1
ATOM 874 C C . ASN A 1 112 ? 0.908 4.751 7.767 1.00 72.56 112 ASN A C 1
ATOM 876 O O . ASN A 1 112 ? 0.325 3.869 8.384 1.00 72.56 112 ASN A O 1
ATOM 880 N N . GLY A 1 113 ? 1.899 5.453 8.324 1.00 74.50 113 GLY A N 1
ATOM 881 C CA . GLY A 1 113 ? 2.326 5.257 9.718 1.00 74.50 113 GLY A CA 1
ATOM 882 C C . GLY A 1 113 ? 1.254 5.624 10.756 1.00 74.50 113 GLY A C 1
ATOM 883 O O . GLY A 1 113 ? 1.220 5.052 11.841 1.00 74.50 113 GLY A O 1
ATOM 884 N N . VAL A 1 114 ? 0.334 6.538 10.425 1.00 75.81 114 VAL A N 1
ATOM 885 C CA . VAL A 1 114 ? -0.847 6.849 11.259 1.00 75.81 114 VAL A CA 1
ATOM 886 C C . VAL A 1 114 ? -1.962 5.810 11.071 1.00 75.81 114 VAL A C 1
ATOM 888 O O . VAL A 1 114 ? -2.814 5.643 11.950 1.00 75.81 114 VAL A O 1
ATOM 891 N N . ALA A 1 115 ? -1.953 5.066 9.961 1.00 72.25 115 ALA A N 1
ATOM 892 C CA . ALA A 1 115 ? -2.926 4.011 9.719 1.00 72.25 115 ALA A CA 1
ATOM 893 C C . ALA A 1 115 ? -2.812 2.884 10.755 1.00 72.25 115 ALA A C 1
ATOM 895 O O . ALA A 1 115 ? -3.844 2.345 11.133 1.00 72.25 115 ALA A O 1
ATOM 896 N N . ASP A 1 116 ? -1.623 2.579 11.285 1.00 74.88 116 ASP A N 1
ATOM 897 C CA . ASP A 1 116 ? -1.448 1.548 12.318 1.00 74.88 116 ASP A CA 1
ATOM 898 C C . ASP A 1 116 ? -2.223 1.871 13.618 1.00 74.88 116 ASP A C 1
ATOM 900 O O . ASP A 1 116 ? -3.041 1.044 14.037 1.00 74.88 116 ASP A O 1
ATOM 904 N N . PRO A 1 117 ? -2.097 3.074 14.226 1.00 75.94 117 PRO A N 1
ATOM 905 C CA . PRO A 1 117 ? -2.974 3.517 15.311 1.00 75.94 117 PRO A CA 1
ATOM 906 C C . PRO A 1 117 ? -4.463 3.479 14.963 1.00 75.94 117 PRO A C 1
ATOM 908 O O . PRO A 1 117 ? -5.272 3.053 15.787 1.00 75.94 117 PRO A O 1
ATOM 911 N N . ILE A 1 118 ? -4.847 3.896 13.751 1.00 74.94 118 ILE A N 1
ATOM 912 C CA . ILE A 1 118 ? -6.253 3.873 13.322 1.00 74.94 118 ILE A CA 1
ATOM 913 C C . ILE A 1 118 ? -6.755 2.429 13.248 1.00 74.94 118 ILE A C 1
ATOM 915 O O . ILE A 1 118 ? -7.806 2.114 13.802 1.00 74.94 118 ILE A O 1
ATOM 919 N N . ILE A 1 119 ? -6.000 1.528 12.622 1.00 72.25 119 ILE A N 1
ATOM 920 C CA . ILE A 1 119 ? -6.321 0.103 12.532 1.00 72.25 119 ILE A CA 1
ATOM 921 C C . ILE A 1 119 ? -6.401 -0.497 13.935 1.00 72.25 119 ILE A C 1
ATOM 923 O O . ILE A 1 119 ? -7.341 -1.242 14.203 1.00 72.25 119 ILE A O 1
ATOM 927 N N . TYR A 1 120 ? -5.493 -0.138 14.844 1.00 71.56 120 TYR A N 1
ATOM 928 C CA . TYR A 1 120 ? -5.498 -0.592 16.235 1.00 71.56 120 TYR A CA 1
ATOM 929 C C . TYR A 1 120 ? -6.737 -0.112 17.006 1.00 71.56 120 TYR A C 1
ATOM 931 O O . TYR A 1 120 ? -7.410 -0.901 17.676 1.00 71.56 120 TYR A O 1
ATOM 939 N N . VAL A 1 121 ? -7.103 1.165 16.860 1.00 73.31 121 VAL A N 1
ATOM 940 C CA . VAL A 1 121 ? -8.343 1.728 17.414 1.00 73.31 121 VAL A CA 1
ATOM 941 C C . VAL A 1 121 ? -9.567 1.022 16.836 1.00 73.31 121 VAL A C 1
ATOM 943 O O . VAL A 1 121 ? -10.507 0.697 17.553 1.00 73.31 121 VAL A O 1
ATOM 946 N N . LEU A 1 122 ? -9.573 0.748 15.533 1.00 70.38 122 LEU A N 1
ATOM 947 C CA . LEU A 1 122 ? -10.687 0.067 14.887 1.00 70.38 122 LEU A CA 1
ATOM 948 C C . LEU A 1 122 ? -10.750 -1.429 15.233 1.00 70.38 122 LEU A C 1
ATOM 950 O O . LEU A 1 122 ? -11.831 -2.025 15.145 1.00 70.38 122 LEU A O 1
ATOM 954 N N . ALA A 1 123 ? -9.617 -2.045 15.570 1.00 72.69 123 ALA A N 1
ATOM 955 C CA . ALA A 1 123 ? -9.501 -3.471 15.815 1.00 72.69 123 ALA A CA 1
ATOM 956 C C . ALA A 1 123 ? -9.920 -3.894 17.223 1.00 72.69 123 ALA A C 1
ATOM 958 O O . ALA A 1 123 ? -10.349 -5.043 17.365 1.00 72.69 123 ALA A O 1
ATOM 959 N N . THR A 1 124 ? -9.811 -3.002 18.204 1.00 78.06 124 THR A N 1
ATOM 960 C CA . THR A 1 124 ? -9.989 -3.311 19.624 1.00 78.06 124 THR A CA 1
ATOM 961 C C . THR A 1 124 ? -11.212 -2.569 20.168 1.00 78.06 124 THR A C 1
ATOM 963 O O . THR A 1 124 ? -11.289 -1.348 20.102 1.00 78.06 124 THR A O 1
ATOM 966 N N . ASP A 1 125 ? -12.195 -3.279 20.725 1.00 76.06 125 ASP A N 1
ATOM 967 C CA . ASP A 1 125 ? -13.431 -2.634 21.205 1.00 76.06 125 ASP A CA 1
ATOM 968 C C . ASP A 1 125 ? -13.174 -1.646 22.355 1.00 76.06 125 ASP A C 1
ATOM 970 O O . ASP A 1 125 ? -13.785 -0.578 22.412 1.00 76.06 125 ASP A O 1
ATOM 974 N N . HIS A 1 126 ? -12.202 -1.951 23.221 1.00 75.44 126 HIS A N 1
ATOM 975 C CA . HIS A 1 126 ? -11.795 -1.075 24.321 1.00 75.44 126 HIS A CA 1
ATOM 976 C C . HIS A 1 126 ? -11.266 0.280 23.824 1.00 75.44 126 HIS A C 1
ATOM 978 O O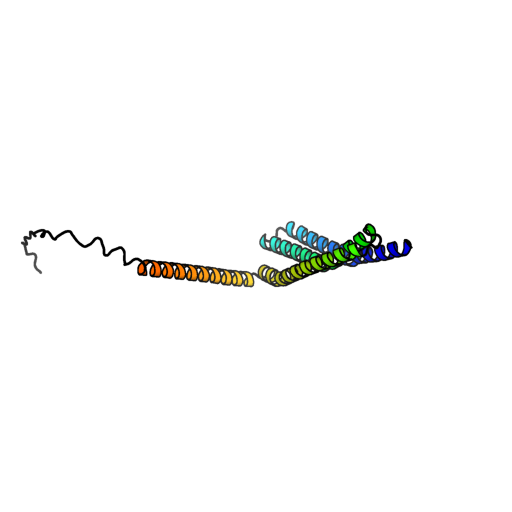 . HIS A 1 126 ? -11.628 1.330 24.351 1.00 75.44 126 HIS A O 1
ATOM 984 N N . SER A 1 127 ? -10.446 0.295 22.770 1.00 71.94 127 SER A N 1
ATOM 985 C CA . SER A 1 127 ? -9.894 1.547 22.238 1.00 71.94 127 SER A CA 1
ATOM 986 C C . SER A 1 127 ? -10.958 2.395 21.538 1.00 71.94 127 SER A C 1
ATOM 988 O O . SER A 1 127 ? -10.882 3.621 21.593 1.00 71.94 127 SER A O 1
ATOM 990 N N . ARG A 1 128 ? -12.001 1.786 20.956 1.00 75.25 128 ARG A N 1
ATOM 991 C CA . ARG A 1 128 ? -13.156 2.534 20.424 1.00 75.25 128 ARG A CA 1
ATOM 992 C C . ARG A 1 128 ? -13.896 3.301 21.512 1.00 75.25 128 ARG A C 1
ATOM 994 O O . ARG A 1 128 ? -14.267 4.453 21.288 1.00 75.25 128 ARG A O 1
ATOM 1001 N N . GLN A 1 129 ? -14.109 2.678 22.671 1.00 79.06 129 GLN A N 1
ATOM 1002 C CA . GLN A 1 129 ? -14.762 3.336 23.806 1.00 79.06 129 GLN A CA 1
ATOM 1003 C C . GLN A 1 129 ? -13.919 4.504 24.323 1.00 79.06 129 GLN A C 1
ATOM 1005 O O . GLN A 1 129 ? -14.450 5.600 24.509 1.00 79.06 129 GLN A O 1
ATOM 1010 N N . GLU A 1 130 ? -12.605 4.309 24.458 1.00 81.44 130 GLU A N 1
ATOM 1011 C CA . GLU A 1 130 ? -11.670 5.367 24.857 1.00 81.44 130 GLU A CA 1
ATOM 1012 C C . GLU A 1 130 ? -11.685 6.546 23.875 1.00 81.44 130 GLU A C 1
ATOM 1014 O O . GLU A 1 130 ? -11.858 7.692 24.289 1.00 81.44 130 GLU A O 1
ATOM 1019 N N . VAL A 1 131 ? -11.593 6.286 22.567 1.00 81.56 131 VAL A N 1
ATOM 1020 C CA . VAL A 1 131 ? -11.634 7.341 21.540 1.00 81.56 131 VAL A CA 1
ATOM 1021 C C . VAL A 1 131 ? -12.983 8.053 21.527 1.00 81.56 131 VAL A C 1
ATOM 1023 O O . VAL A 1 131 ? -13.025 9.279 21.428 1.00 81.56 131 VAL A O 1
ATOM 1026 N N . SER A 1 132 ? -14.090 7.325 21.692 1.00 82.31 132 SER A N 1
ATOM 1027 C CA . SER A 1 132 ? -15.412 7.942 21.818 1.00 82.31 132 SER A CA 1
ATOM 1028 C C . SER A 1 132 ? -15.512 8.825 23.064 1.00 82.31 132 SER A C 1
ATOM 1030 O O . SER A 1 132 ? -16.155 9.874 23.006 1.00 82.31 132 SER A O 1
ATOM 1032 N N . ARG A 1 133 ? -14.878 8.439 24.180 1.00 87.50 133 ARG A N 1
ATOM 1033 C CA . ARG A 1 133 ? -14.829 9.250 25.405 1.00 87.50 133 ARG A CA 1
ATOM 1034 C C . ARG A 1 133 ? -13.989 10.508 25.205 1.00 87.50 133 ARG A C 1
ATOM 1036 O O . ARG A 1 133 ? -14.437 11.586 25.582 1.00 87.50 133 ARG A O 1
ATOM 1043 N N . ILE A 1 134 ? -12.825 10.388 24.566 1.00 88.38 134 ILE A N 1
ATOM 1044 C CA . ILE A 1 134 ? -11.961 11.531 24.232 1.00 88.38 134 ILE A CA 1
ATOM 1045 C C . ILE A 1 134 ? -12.693 12.496 23.296 1.00 88.38 134 ILE A C 1
ATOM 1047 O O . ILE A 1 134 ? -12.718 13.695 23.556 1.00 88.38 134 ILE A O 1
ATOM 1051 N N . HIS A 1 135 ? -13.346 11.983 22.250 1.00 88.06 135 HIS A N 1
ATOM 1052 C CA . HIS A 1 135 ? -14.113 12.798 21.308 1.00 88.06 135 HIS A CA 1
ATOM 1053 C C . HIS A 1 135 ? -15.289 13.507 21.991 1.00 88.06 135 HIS A C 1
ATOM 1055 O O . HIS A 1 135 ? -15.534 14.687 21.740 1.00 88.06 135 HIS A O 1
ATOM 1061 N N . LYS A 1 136 ? -15.994 12.817 22.899 1.00 91.38 136 LYS A N 1
ATOM 1062 C CA . LYS A 1 136 ? -17.054 13.430 23.707 1.00 91.38 136 LYS A CA 1
ATOM 1063 C C . LYS A 1 136 ? -16.497 14.546 24.597 1.00 91.38 136 LYS A C 1
ATOM 1065 O O . LYS A 1 136 ? -17.054 15.639 24.585 1.00 91.38 136 LYS A O 1
ATOM 1070 N N . GLY A 1 137 ? -15.371 14.306 25.271 1.00 92.19 137 GLY A N 1
ATOM 1071 C CA . GLY A 1 137 ? -14.692 15.313 26.090 1.00 92.19 137 GLY A CA 1
ATOM 1072 C C . GLY A 1 137 ? -14.232 16.531 25.282 1.00 92.19 137 GLY A C 1
ATOM 1073 O O . GLY A 1 137 ? -14.434 17.662 25.711 1.00 92.19 137 GLY A O 1
ATOM 1074 N N . TRP A 1 138 ? -13.694 16.324 24.075 1.00 91.81 138 TRP A N 1
ATOM 1075 C CA . TRP A 1 138 ? -13.341 17.408 23.148 1.00 91.81 138 TRP A CA 1
ATOM 1076 C C . TRP A 1 138 ? -14.560 18.233 22.727 1.00 91.81 138 TRP A C 1
ATOM 1078 O O . TRP A 1 138 ? -14.501 19.462 22.717 1.00 91.81 138 TRP A O 1
ATOM 1088 N N . LYS A 1 139 ? -15.680 17.572 22.414 1.00 93.00 139 LYS A N 1
ATOM 1089 C CA . LYS A 1 139 ? -16.925 18.248 22.031 1.00 93.00 139 LYS A CA 1
ATOM 1090 C C . LYS A 1 139 ? -17.505 19.072 23.186 1.00 93.00 139 LYS A C 1
ATOM 1092 O O . LYS A 1 139 ? -17.934 20.203 22.972 1.00 93.00 139 LYS A O 1
ATOM 1097 N N . GLU A 1 140 ? -17.504 18.518 24.398 1.00 93.12 140 GLU A N 1
ATOM 1098 C CA . GLU A 1 140 ? -17.947 19.204 25.619 1.00 93.12 140 GLU A CA 1
ATOM 1099 C C . GLU A 1 140 ? -17.065 20.418 25.933 1.00 93.12 140 GLU A C 1
ATOM 1101 O O . GLU A 1 140 ? -17.585 21.491 26.242 1.00 93.12 140 GLU A O 1
ATOM 1106 N N . TRP A 1 141 ? -15.743 20.277 25.795 1.00 92.50 141 TRP A N 1
ATOM 1107 C CA . TRP A 1 141 ? -14.807 21.383 25.985 1.00 92.50 141 TRP A CA 1
ATOM 1108 C C . TRP A 1 141 ? -15.020 22.496 24.953 1.00 92.50 141 TRP A C 1
ATOM 1110 O O . TRP A 1 141 ? -15.152 23.652 25.346 1.00 92.50 141 TRP A O 1
ATOM 1120 N N . SER A 1 142 ? -15.160 22.152 23.667 1.00 92.44 142 SER A N 1
ATOM 1121 C CA . SER A 1 142 ? -15.451 23.128 22.605 1.00 92.44 142 SER A CA 1
ATOM 1122 C C . SER A 1 142 ? -16.740 23.900 22.887 1.00 92.44 142 SER A C 1
ATOM 1124 O O . SER A 1 142 ? -16.743 25.126 22.847 1.00 92.44 142 SER A O 1
ATOM 1126 N N . MET A 1 143 ? -17.818 23.198 23.256 1.00 93.81 143 MET A N 1
ATOM 1127 C CA . MET A 1 143 ? -19.100 23.833 23.570 1.00 93.81 143 MET A CA 1
ATOM 1128 C C . MET A 1 143 ? -18.996 24.757 24.790 1.00 93.81 143 MET A C 1
ATOM 1130 O O . MET A 1 143 ? -19.579 25.838 24.792 1.00 93.81 143 MET A O 1
ATOM 1134 N N . LYS A 1 144 ? -18.218 24.374 25.812 1.00 92.81 144 LYS A N 1
ATOM 1135 C CA . LYS A 1 144 ? -17.954 25.231 26.975 1.00 92.81 144 LYS A CA 1
ATOM 1136 C C . LYS A 1 144 ? -17.186 26.495 26.579 1.00 92.81 144 LYS A C 1
ATOM 1138 O O . LYS A 1 144 ? -17.553 27.577 27.027 1.00 92.81 144 LYS A O 1
ATOM 1143 N N . THR A 1 145 ? -16.165 26.375 25.731 1.00 92.88 145 THR A N 1
ATOM 1144 C CA . THR A 1 145 ? -15.400 27.521 25.218 1.00 92.88 145 THR A CA 1
ATOM 1145 C C . THR A 1 145 ? -16.279 28.473 24.407 1.00 92.88 145 THR A C 1
ATOM 1147 O O . THR A 1 145 ? -16.184 29.686 24.599 1.00 92.88 145 THR A O 1
ATOM 1150 N N . ASP A 1 146 ? -17.155 27.947 23.549 1.00 91.56 146 ASP A N 1
ATOM 1151 C CA . ASP A 1 146 ? -18.073 28.760 22.745 1.00 91.56 146 ASP A CA 1
ATOM 1152 C C . ASP A 1 146 ? -19.104 29.486 23.620 1.00 91.56 146 ASP A C 1
ATOM 1154 O O . ASP A 1 146 ? -19.318 30.686 23.448 1.00 91.56 146 ASP A O 1
AT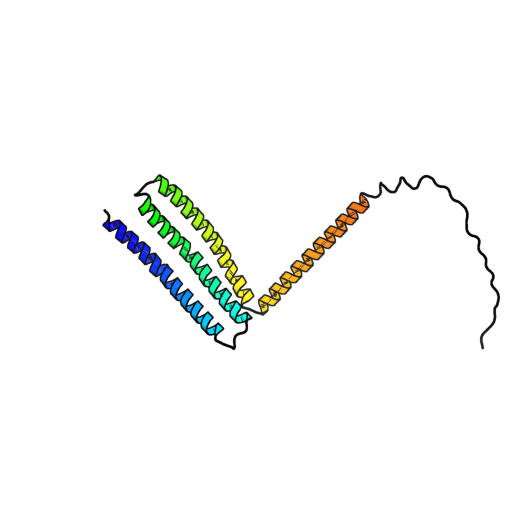OM 1158 N N . VAL A 1 147 ? -19.674 28.807 24.624 1.00 92.38 147 VAL A N 1
ATOM 1159 C CA . VAL A 1 147 ? -20.582 29.434 25.602 1.00 92.38 147 VAL A CA 1
ATOM 1160 C C . VAL A 1 147 ? -19.874 30.552 26.370 1.00 92.38 147 VAL A C 1
ATOM 1162 O O . VAL A 1 147 ? -20.412 31.650 26.465 1.00 92.38 147 VAL A O 1
ATOM 1165 N N . THR A 1 148 ? -18.652 30.326 26.867 1.00 92.38 148 THR A N 1
ATOM 1166 C CA . THR A 1 148 ? -17.885 31.367 27.575 1.00 92.38 148 THR A CA 1
ATOM 1167 C C . THR A 1 148 ? -17.568 32.566 26.676 1.00 92.38 148 THR A C 1
ATOM 1169 O O . THR A 1 148 ? -17.671 33.705 27.131 1.00 92.38 148 THR A O 1
ATOM 1172 N N . ARG A 1 149 ? -17.226 32.343 25.398 1.00 92.06 149 ARG A N 1
ATOM 1173 C CA . ARG A 1 149 ? -17.003 33.430 24.427 1.00 92.06 149 ARG A CA 1
ATOM 1174 C C . ARG A 1 149 ? -18.271 34.240 24.162 1.00 92.06 149 ARG A C 1
ATOM 1176 O O . ARG A 1 149 ? -18.190 35.463 24.107 1.00 92.06 149 ARG A O 1
ATOM 1183 N N . LEU A 1 150 ? -19.423 33.580 24.028 1.00 92.31 150 LEU A N 1
ATOM 1184 C CA . LEU A 1 150 ? -20.714 34.250 23.836 1.00 92.31 150 LEU A CA 1
ATOM 1185 C C . LEU A 1 150 ? -21.118 35.082 25.059 1.00 92.31 150 LEU A C 1
ATOM 1187 O O . LEU A 1 150 ? -21.551 36.219 24.888 1.00 92.31 150 LEU A O 1
ATOM 1191 N N . THR A 1 151 ? -20.944 34.558 26.278 1.00 92.75 151 THR A N 1
ATOM 1192 C CA . THR A 1 151 ? -21.192 35.324 27.511 1.00 92.75 151 THR A CA 1
ATOM 1193 C C . THR A 1 151 ? -20.291 36.558 27.581 1.00 92.75 151 THR A C 1
ATOM 1195 O O . THR A 1 151 ? -20.795 37.655 27.779 1.00 92.75 151 THR A O 1
ATOM 1198 N N . HIS A 1 152 ? -18.990 36.417 27.298 1.00 87.12 152 HIS A N 1
ATOM 1199 C CA . HIS A 1 152 ? -18.062 37.552 27.313 1.00 87.12 152 HIS A CA 1
ATOM 1200 C C . HIS A 1 152 ? -18.382 38.610 26.242 1.00 87.12 152 HIS A C 1
ATOM 1202 O O . HIS A 1 152 ? -18.257 39.805 26.510 1.00 87.12 152 HIS A O 1
ATOM 1208 N N . SER A 1 153 ? -18.778 38.202 25.027 1.00 88.56 153 SER A N 1
ATOM 1209 C CA . SER A 1 153 ? -19.227 39.151 23.991 1.00 88.56 153 SER A CA 1
ATOM 1210 C C . SER A 1 153 ? -20.426 39.950 24.488 1.00 88.56 153 SER A C 1
ATOM 1212 O O . SER A 1 153 ? -20.387 41.176 24.471 1.00 88.56 153 SER A O 1
ATOM 1214 N N . ARG A 1 154 ? -21.432 39.257 25.038 1.00 87.81 154 ARG A N 1
ATOM 1215 C CA . ARG A 1 154 ? -22.647 39.880 25.565 1.00 87.81 154 ARG A CA 1
ATOM 1216 C C . ARG A 1 154 ? -22.357 40.863 26.700 1.00 87.81 154 ARG A C 1
ATOM 1218 O O . ARG A 1 154 ? -22.911 41.955 26.697 1.00 87.81 154 ARG A O 1
ATOM 1225 N N . ASP A 1 155 ? -21.463 40.507 27.621 1.00 89.44 155 ASP A N 1
ATOM 1226 C CA . ASP A 1 155 ? -21.065 41.387 28.726 1.00 89.44 155 ASP A CA 1
ATOM 1227 C C . ASP A 1 155 ? -20.293 42.626 28.224 1.00 89.44 155 ASP A C 1
ATOM 1229 O O . ASP A 1 155 ? -20.441 43.721 28.766 1.00 89.44 155 ASP A O 1
ATOM 1233 N N . THR A 1 156 ? -19.492 42.477 27.162 1.00 82.25 156 THR A N 1
ATOM 1234 C CA . THR A 1 156 ? -18.754 43.594 26.540 1.00 82.25 156 THR A CA 1
ATOM 1235 C C . THR A 1 156 ? -19.697 44.535 25.780 1.00 82.25 156 THR A C 1
ATOM 1237 O O . THR A 1 156 ? -19.557 45.755 25.883 1.00 82.25 156 THR A O 1
ATOM 1240 N N . GLU A 1 157 ? -20.673 43.986 25.052 1.00 80.62 157 GLU A N 1
ATOM 1241 C CA . GLU A 1 157 ? -21.702 44.746 24.328 1.00 80.62 157 GLU A CA 1
ATOM 1242 C C . GLU A 1 157 ? -22.614 45.525 25.293 1.00 80.62 157 GLU A C 1
ATOM 1244 O O . GLU A 1 157 ? -22.864 46.713 25.074 1.00 80.62 157 GLU A O 1
ATOM 1249 N N . GLU A 1 158 ? -23.033 44.911 26.406 1.00 76.00 158 GLU A N 1
ATOM 1250 C CA . GLU A 1 158 ? -23.805 45.590 27.460 1.00 76.00 158 GLU A CA 1
ATOM 1251 C C . GLU A 1 158 ? -23.003 46.728 28.122 1.00 76.00 158 GLU A C 1
ATOM 1253 O O . GLU A 1 158 ? -23.574 47.772 28.433 1.00 76.00 158 GLU A O 1
ATOM 1258 N N . LEU A 1 159 ? -21.678 46.586 28.290 1.00 71.69 159 LEU A N 1
ATOM 1259 C CA . LEU A 1 159 ? -20.829 47.635 28.876 1.00 71.69 159 LEU A CA 1
ATOM 1260 C C . LEU A 1 159 ? -20.515 48.789 27.905 1.00 71.69 159 LEU A C 1
ATOM 1262 O O . LEU A 1 159 ? -20.298 49.915 28.354 1.00 71.69 159 LEU A O 1
ATOM 1266 N N . GLN A 1 160 ? -20.512 48.552 26.588 1.00 61.91 160 GLN A N 1
ATOM 1267 C CA . GLN A 1 160 ? -20.386 49.618 25.580 1.00 61.91 160 GLN A CA 1
ATOM 1268 C C . GLN A 1 160 ? -21.716 50.319 25.262 1.00 61.91 160 GLN A C 1
ATOM 1270 O O . GLN A 1 160 ? -21.702 51.467 24.815 1.00 61.91 160 GLN A O 1
ATOM 1275 N N . SER A 1 161 ? -22.857 49.680 25.536 1.00 54.00 161 SER A N 1
ATOM 1276 C CA . SER A 1 161 ? -24.195 50.239 25.314 1.00 54.00 161 SER A CA 1
ATOM 1277 C C . SER A 1 161 ? -24.942 50.877 26.522 1.00 54.00 161 SER A C 1
ATOM 1279 O O . SER A 1 161 ? -26.173 50.929 26.469 1.00 54.00 161 SER A O 1
ATOM 1281 N N . PRO A 1 162 ? -24.313 51.474 27.564 1.00 54.44 162 PRO A N 1
ATOM 1282 C CA . PRO A 1 162 ? -25.046 52.317 28.523 1.00 54.44 162 PRO A CA 1
ATOM 1283 C C . PRO A 1 162 ? -25.204 53.794 28.119 1.00 54.44 162 PRO A C 1
ATOM 1285 O O . PRO A 1 162 ? -25.901 54.529 28.812 1.00 54.44 162 PRO A O 1
ATOM 1288 N N . VAL A 1 163 ? -24.598 54.273 27.023 1.00 50.06 163 VAL A N 1
ATOM 1289 C CA . VAL A 1 163 ? -24.628 55.719 26.677 1.00 50.06 163 VAL A CA 1
ATOM 1290 C C . VAL A 1 163 ? -25.838 56.123 25.815 1.00 50.06 163 VAL A C 1
ATOM 1292 O O . VAL A 1 163 ? -26.049 57.303 25.566 1.00 50.06 163 VAL A O 1
ATOM 1295 N N . ALA A 1 164 ? -26.700 55.187 25.406 1.00 48.97 164 ALA A N 1
ATOM 1296 C CA . ALA A 1 164 ? -27.897 55.520 24.620 1.00 48.97 164 ALA A CA 1
ATOM 1297 C C . ALA A 1 164 ? -29.192 55.646 25.447 1.00 48.97 164 ALA A C 1
ATOM 1299 O O . ALA A 1 164 ? -30.183 56.160 24.935 1.00 48.97 164 ALA A O 1
ATOM 1300 N N . LEU A 1 165 ? -29.215 55.222 26.719 1.00 50.66 165 LEU A N 1
ATOM 1301 C CA . LEU A 1 165 ? -30.444 55.264 27.531 1.00 50.66 165 LEU A CA 1
ATOM 1302 C C . LEU A 1 165 ? -30.579 56.526 28.403 1.00 50.66 165 LEU A C 1
ATOM 1304 O O . LEU A 1 165 ? -31.609 56.723 29.043 1.00 50.66 165 LEU A O 1
ATOM 1308 N N . ALA A 1 166 ? -29.581 57.414 28.410 1.00 49.06 166 ALA A N 1
ATOM 1309 C CA . ALA A 1 166 ? -29.630 58.640 29.208 1.00 49.06 166 ALA A CA 1
ATOM 1310 C C . ALA A 1 166 ? -30.495 59.758 28.590 1.00 49.06 166 ALA A C 1
ATOM 1312 O O . ALA A 1 166 ? -30.943 60.636 29.323 1.00 49.06 166 ALA A O 1
ATOM 1313 N N . ASP A 1 167 ? -30.790 59.722 27.285 1.00 46.19 167 ASP A N 1
ATOM 1314 C CA . ASP A 1 167 ? -31.394 60.885 26.614 1.00 46.19 167 ASP A CA 1
ATOM 1315 C C . ASP A 1 167 ? -32.930 60.895 26.568 1.00 46.19 167 ASP A C 1
ATOM 1317 O O . ASP A 1 167 ? -33.522 61.916 26.233 1.00 46.19 167 ASP A O 1
ATOM 1321 N N . HIS A 1 168 ? -33.616 59.816 26.968 1.00 46.25 168 HIS A N 1
ATOM 1322 C CA . HIS A 1 168 ? -35.088 59.782 26.905 1.00 46.25 168 HIS A CA 1
ATOM 1323 C C . HIS A 1 168 ? -35.815 59.989 28.248 1.00 46.25 168 HIS A C 1
ATOM 1325 O O . HIS A 1 168 ? -37.047 59.980 28.287 1.00 46.25 168 HIS A O 1
ATOM 1331 N N . TYR A 1 169 ? -35.092 60.223 29.350 1.00 42.50 169 TYR A N 1
ATOM 1332 C CA . TYR A 1 169 ? -35.707 60.459 30.669 1.00 42.50 169 TYR A CA 1
ATOM 1333 C C . TYR A 1 169 ? -35.644 61.900 31.169 1.00 42.50 169 TYR A C 1
ATOM 1335 O O . TYR A 1 169 ? -36.067 62.176 32.293 1.00 42.50 169 TYR A O 1
ATOM 1343 N N . THR A 1 170 ? -35.245 62.849 30.324 1.00 37.28 170 THR A N 1
ATOM 1344 C CA . THR A 1 170 ? -35.532 64.253 30.612 1.00 37.28 170 THR A CA 1
ATOM 1345 C C . THR A 1 170 ? -36.810 64.642 29.881 1.00 37.28 170 THR A C 1
ATOM 1347 O O . THR A 1 170 ? -36.826 64.749 28.663 1.00 37.28 170 THR A O 1
ATOM 1350 N N . PHE A 1 171 ? -37.862 64.896 30.663 1.00 34.97 171 PHE A N 1
ATOM 1351 C CA . PHE A 1 171 ? -39.091 65.602 30.279 1.00 34.97 171 PHE A CA 1
ATOM 1352 C C . PHE A 1 171 ? -40.332 64.752 29.945 1.00 34.97 171 PHE A C 1
ATOM 1354 O O . PHE A 1 171 ? -40.842 64.751 28.830 1.00 34.97 171 PHE A O 1
ATOM 1361 N N . SER A 1 172 ? -40.941 64.155 30.974 1.00 36.62 172 SER A N 1
ATOM 1362 C CA . SER A 1 172 ? -42.360 64.426 31.265 1.00 36.62 172 SER A CA 1
ATOM 1363 C C . SER A 1 172 ? -42.704 64.131 32.726 1.00 36.62 172 SER A C 1
ATOM 1365 O O . SER A 1 172 ? -42.207 63.204 33.353 1.00 36.62 172 SER A O 1
ATOM 1367 N N . ARG A 1 173 ? -43.489 65.050 33.273 1.00 32.38 173 ARG A N 1
ATOM 1368 C CA . ARG A 1 173 ? -43.650 65.437 34.677 1.00 32.38 173 ARG A CA 1
ATOM 1369 C C . ARG A 1 173 ? -44.589 64.494 35.461 1.00 32.38 173 ARG A C 1
ATOM 1371 O O . ARG A 1 173 ? -45.436 63.858 34.840 1.00 32.38 173 ARG A O 1
ATOM 1378 N N . PRO A 1 174 ? -44.514 64.442 36.807 1.00 33.72 174 PRO A N 1
ATOM 1379 C CA . PRO A 1 174 ? -45.324 63.542 37.631 1.00 33.72 174 PRO A CA 1
ATOM 1380 C C . PRO A 1 174 ? -46.773 64.027 37.755 1.00 33.72 174 PRO A C 1
ATOM 1382 O O . PRO A 1 174 ? -47.005 65.199 38.061 1.00 33.72 174 PRO A O 1
ATOM 1385 N N . VAL A 1 175 ? -47.740 63.119 37.597 1.00 36.59 175 VAL A N 1
ATOM 1386 C CA . VAL A 1 175 ? -49.136 63.330 38.003 1.00 36.59 175 VAL A CA 1
ATOM 1387 C C . VAL A 1 175 ? -49.541 62.233 38.997 1.00 36.59 175 VAL A C 1
ATOM 1389 O O . VAL A 1 175 ? -49.200 61.066 38.843 1.00 36.59 175 VAL A O 1
ATOM 1392 N N . HIS A 1 176 ? -50.198 62.714 40.051 1.00 32.97 176 HIS A N 1
ATOM 1393 C CA . HIS A 1 176 ? -50.595 62.154 41.349 1.00 32.97 176 HIS A CA 1
ATOM 1394 C C . HIS A 1 176 ? -51.557 60.927 41.306 1.00 32.97 176 HIS A C 1
ATOM 1396 O O . HIS A 1 176 ? -51.942 60.499 40.222 1.00 32.97 176 HIS A O 1
ATOM 1402 N N . PRO A 1 177 ? -51.923 60.306 42.457 1.00 37.50 177 PRO A N 1
ATOM 1403 C CA . PRO A 1 177 ? -51.947 58.858 42.648 1.00 37.50 177 PRO A CA 1
ATOM 1404 C C . PRO A 1 177 ? -53.372 58.260 42.678 1.00 37.50 177 PRO A C 1
ATOM 1406 O O . PRO A 1 177 ? -54.354 58.989 42.837 1.00 37.50 177 PRO A O 1
ATOM 1409 N N . PRO A 1 178 ? -53.524 56.926 42.617 1.00 41.34 178 PRO A N 1
ATOM 1410 C CA . PRO A 1 178 ? -54.812 56.281 42.827 1.00 41.34 178 PRO A CA 1
ATOM 1411 C C . PRO A 1 178 ? -55.102 56.128 44.325 1.00 41.34 178 PRO A C 1
ATOM 1413 O O . PRO A 1 178 ? -54.339 55.512 45.070 1.00 41.34 178 PRO A O 1
ATOM 1416 N N . GLY A 1 179 ? -56.222 56.709 44.753 1.00 33.06 179 GLY A N 1
ATOM 1417 C CA . GLY A 1 179 ? -56.789 56.532 46.083 1.00 33.06 179 GLY A CA 1
ATOM 1418 C C . GLY A 1 179 ? -57.252 55.098 46.345 1.00 33.06 179 GLY A C 1
ATOM 1419 O O . GLY A 1 179 ? -57.692 54.378 45.449 1.00 33.06 179 GLY A O 1
ATOM 1420 N N . SER A 1 180 ? -57.153 54.720 47.616 1.00 28.25 180 SER A N 1
ATOM 1421 C CA . SER A 1 180 ? -57.763 53.538 48.212 1.00 28.25 180 SER A CA 1
ATOM 1422 C C . SER A 1 180 ? -59.288 53.656 48.262 1.00 28.25 180 SER A C 1
ATOM 1424 O O . SER A 1 180 ? -59.846 54.754 48.336 1.00 28.25 180 SER A O 1
ATOM 1426 N N . PRO A 1 181 ? -59.971 52.505 48.304 1.00 38.41 181 PRO A N 1
ATOM 1427 C CA . PRO A 1 181 ? -60.934 52.318 49.385 1.00 38.41 181 PRO A CA 1
ATOM 1428 C C . PRO A 1 181 ? -60.735 50.976 50.111 1.00 38.41 181 PRO A C 1
ATOM 1430 O O . PRO A 1 181 ? -60.866 49.905 49.526 1.00 38.41 181 PRO A O 1
ATOM 1433 N N . CYS A 1 182 ? -60.489 51.052 51.422 1.00 26.53 182 CYS A N 1
ATOM 1434 C CA . CYS A 1 182 ? -60.926 50.036 52.387 1.00 26.53 182 CYS A CA 1
ATOM 1435 C C . CYS A 1 182 ? -62.445 50.187 52.612 1.00 26.53 182 CYS A C 1
ATOM 1437 O O . CYS A 1 182 ? -62.958 51.307 52.541 1.00 26.53 182 CYS A O 1
ATOM 1439 N N . PRO A 1 183 ? -63.163 49.107 52.972 1.00 37.59 183 PRO A N 1
ATOM 1440 C CA . PRO A 1 183 ? -63.450 48.943 54.398 1.00 37.59 183 PRO A CA 1
AT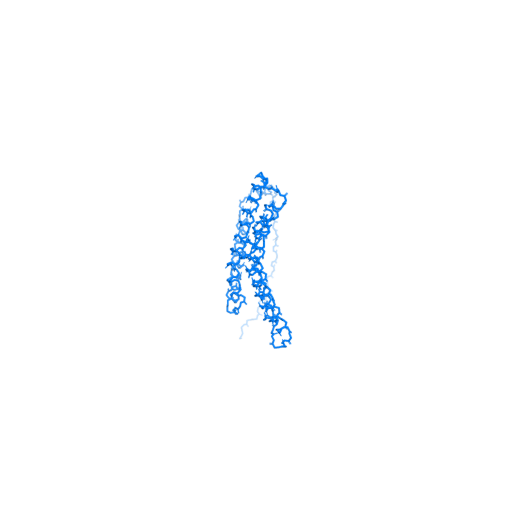OM 1441 C C . PRO A 1 183 ? -63.371 47.494 54.905 1.00 37.59 183 PRO A C 1
ATOM 1443 O O . PRO A 1 183 ? -63.868 46.547 54.303 1.00 37.59 183 PRO A O 1
ATOM 1446 N N . ALA A 1 184 ? -62.796 47.380 56.100 1.00 33.44 184 ALA A N 1
ATOM 1447 C CA . ALA A 1 184 ? -62.888 46.253 57.012 1.00 33.44 184 ALA A CA 1
ATOM 1448 C C . ALA A 1 184 ? -64.240 46.231 57.755 1.00 33.44 184 ALA A C 1
ATOM 1450 O O . ALA A 1 184 ? -64.765 47.295 58.090 1.00 33.44 184 ALA A O 1
ATOM 1451 N N . LYS A 1 185 ? -64.742 45.018 58.044 1.00 32.34 185 LYS A N 1
ATOM 1452 C CA . LYS A 1 185 ? -65.654 44.562 59.133 1.00 32.34 185 LYS A CA 1
ATOM 1453 C C . LYS A 1 185 ? -66.354 43.299 58.607 1.00 32.34 185 LYS A C 1
ATOM 1455 O O . LYS A 1 185 ? -67.065 43.384 57.618 1.00 32.34 185 LYS A O 1
ATOM 1460 N N . ARG A 1 186 ? -66.180 42.099 59.160 1.00 39.38 186 ARG A N 1
ATOM 1461 C CA . ARG A 1 186 ? -66.539 41.628 60.513 1.00 39.38 186 ARG A CA 1
ATOM 1462 C C . ARG A 1 186 ? -65.873 40.238 60.641 1.00 39.38 186 ARG A C 1
ATOM 1464 O O . ARG A 1 186 ? -66.057 39.437 59.738 1.00 39.38 186 ARG A O 1
ATOM 1471 N N . LEU A 1 187 ? -64.887 39.992 61.502 1.00 36.78 187 LEU A N 1
ATOM 1472 C CA . LEU A 1 187 ? -64.970 39.712 62.943 1.00 36.78 187 LEU A CA 1
ATOM 1473 C C . LEU A 1 187 ? -65.966 38.598 63.314 1.00 36.78 187 LEU A C 1
ATOM 1475 O O . LEU A 1 187 ? -67.173 38.788 63.180 1.00 36.78 187 LEU A O 1
ATOM 1479 N N . ILE A 1 188 ? -65.376 37.562 63.927 1.00 34.38 188 ILE A N 1
ATOM 1480 C CA . ILE A 1 188 ? -65.920 36.520 64.812 1.00 34.38 188 ILE A CA 1
ATOM 1481 C C . ILE A 1 188 ? -66.273 35.205 64.111 1.00 34.38 188 ILE A C 1
ATOM 1483 O O . ILE A 1 188 ? -67.400 34.998 63.690 1.00 34.38 188 ILE A O 1
ATOM 1487 N N . GLU A 1 189 ? -65.312 34.283 64.116 1.00 44.06 189 GLU A N 1
ATOM 1488 C CA . GLU A 1 189 ? -65.561 32.985 64.746 1.00 44.06 189 GLU A CA 1
ATOM 1489 C C . GLU A 1 189 ? -64.274 32.604 65.493 1.00 44.06 189 GLU A C 1
ATOM 1491 O O . GLU A 1 189 ? -63.267 32.210 64.907 1.00 44.06 189 GLU A O 1
ATOM 1496 N N . GLU A 1 190 ? -64.265 32.942 66.784 1.00 34.91 190 GLU A N 1
ATOM 1497 C CA . GLU A 1 190 ? -63.223 32.572 67.736 1.00 34.91 190 GLU A CA 1
ATOM 1498 C C . GLU A 1 190 ? -63.324 31.088 68.087 1.00 34.91 190 GLU A C 1
ATOM 1500 O O . GLU A 1 190 ? -64.418 30.545 68.225 1.00 34.91 190 GLU A O 1
ATOM 1505 N N . SER A 1 191 ? -62.145 30.501 68.281 1.00 33.78 191 SER A N 1
ATOM 1506 C CA . SER A 1 191 ? -61.783 29.556 69.337 1.00 33.78 191 SER A CA 1
ATOM 1507 C C . SER A 1 191 ? -62.926 28.960 70.173 1.00 33.78 191 SER A C 1
ATOM 1509 O O . SER A 1 191 ? -63.480 29.620 71.054 1.00 33.78 191 SER A O 1
ATOM 1511 N N . CYS A 1 192 ? -63.132 27.655 70.003 1.00 46.56 192 CYS A N 1
ATOM 1512 C CA . CYS A 1 192 ? -63.354 26.735 71.114 1.00 46.56 192 CYS A CA 1
ATOM 1513 C C . CYS A 1 192 ? -62.466 25.503 70.918 1.00 46.56 192 CYS A C 1
ATOM 1515 O O . CYS A 1 192 ? -62.342 25.057 69.754 1.00 46.56 192 CYS A O 1
#

Radius of gyration: 38.59 Å; chains: 1; bounding box: 91×82×100 Å

Sequence (192 aa):
MLQMDSRIAGYYYARFTVGFAIPLSIIAFTNHRIFRSIKQSMGLSAAQKAKVKHSAIAVVVIFLVCFAPYHLVLLVKAAAFSYYRGDRNAMCGLEERLYTASVVFLCLSTVNGVADPIIYVLATDHSRQEVSRIHKGWKEWSMKTDVTRLTHSRDTEELQSPVALADHYTFSRPVHPPGSPCPAKRLIEESC

pLDDT: mean 71.04, std 16.12, range [26.53, 93.81]

Secondary structure (DSSP, 8-state):
-HHHHHHHHHHHHHHHIIIIIHHHHHHHHHHHHHHHHHHH-TTS-HHHHHHHHHHHHHHHHHHHHHHHHHHHHHHHHHHHHHHHTT-HHHHHHHHHHHHHHHHHHHHHHHHHHHHHHHHHHHH-HHHHHHHHHHHHHHHHHHHHHHHHHHHHHHHHHHHH-SSSSSTTSSS------PPP------------

=== Feature glossary ===
Legend for the data blocks above and below:

— What the protein is —

Sequence gives the chain of amino acids in standard one-letter code (A=alanine, C=cysteine, …, Y=tyrosine), read N→C. It is the only feature that is directly encoded by the gene; all structural features are derived from the folded form of this sequence.

The annotation block draws on four external resources. InterPro: which protein families and domains the sequence belongs to. GO: standardized terms for what the protein does, what process it participates in, and where in the cell it acts. CATH: which structural fold it has in the CATH hierarchy. Organism: the species of origin.

— Where its atoms are —

Atomic coordinates in PDBx/mmCIF format — the same representation the Protein Data Bank distributes. Each line of the _atom_site loop places one backbone atom in Cartesian space (units: ångströms, origin: arbitrary).

Six rendered views show the 3D structure from the faces of a cube — i.e. along ±x, ±y, ±z. Rendering representation is drawn randomly per protein from cartoon (secondary-structure ribbons), sticks (backbone bonds), or molecular surface; coloring is either N→C rainbow (blue at the N-terminus through red at the C-terminus) or one color per chain.

— Local backbone conformation —

DSSP 8-state secondary structure assigns each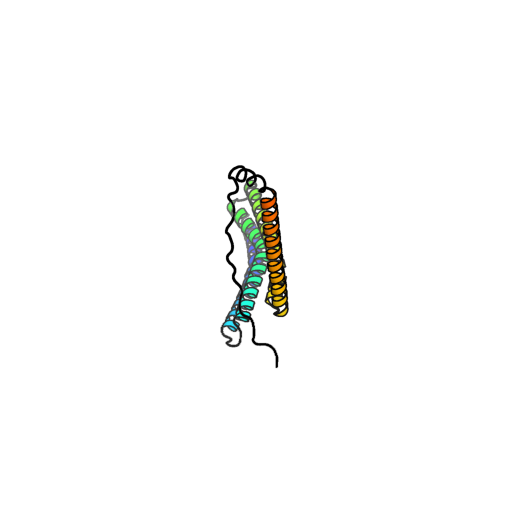 residue one of H (α-helix), G (3₁₀-helix), I (π-helix), E (extended β-strand), B (isolated β-bridge), T (hydrogen-bonded turn), S (bend), or '-' (coil). The assignment is computed from backbone hydrogen-bond geometry via the Kabsch–Sander algorithm.

P-SEA three-state annotation labels each residue as helix, strand, or coil based purely on the geometry of the Cα trace. It serves as a fallback when the full backbone (and thus DSSP) is unavailable.

φ (phi) and ψ (psi) are the two rotatable backbone dihedrals per residue: φ is the C(i-1)–N–Cα–C torsion, ψ is the N–Cα–C–N(i+1) torsion, both in degrees on (−180°, 180°]. α-helical residues cluster near (−60°, −45°); β-strand residues near (−120°, +130°). A Ramachandran plot is simply a scatter of (φ, ψ) for every residue.

— Global shape and packing —

Radius of gyration (Rg) is the root-mean-square distance of Cα atoms from their centroid — a single number for overall size and compactness. A globular domain of N residues has Rg ≈ 2.2·N^0.38 Å; an extended or disordered chain has a much larger Rg. The Cα contact count is the number of residue pairs whose Cα atoms are within 8 Å and are more than four positions apart in sequence — a standard proxy for tertiary packing density. The bounding box is the smallest axis-aligned box enclosing all Cα atoms.

Accessible surface area quantifies burial. A residue with SASA near zero is packed into the hydrophobic core; one with SASA >100 Å² sits on the surface. Computed here via the Shrake–Rupley numerical algorithm with a 1.4 Å probe.

The contact map is a binary N×N matrix image: pixel (i, j) is dark where Cα_i and Cα_j are within 8 Å and |i−j|>4. Because the |i−j|>4 filter removes local helical contacts, off-diagonal stripes parallel to the main diagonal indicate parallel β-sheets; stripes perpendicular to it indicate antiparallel β-sheets. The Ramachandran plot scatters every residue's (φ, ψ) pair against the sterically allowed regions. The PAE heatmap renders the predicted-aligned-error matrix.

— Structural neighborhood —

A 3Di character summarizes, for each residue, the relative orientation of the Cα frame of its nearest spatial neighbor. Because it encodes fold topology rather than chemistry, 3Di alignments detect remote structural similarity that sequence alignment misses.

Structural nearest neighbors (via Foldseek easy-search vs the PDB). Reported per hit: target PDB id, E-value, and alignment TM-score. A TM-score above ~0.5 is the conventional threshold for 'same fold'.

— Confidence and disorder —

For AlphaFold models, the B-factor field carries pLDDT — the model's own estimate of local accuracy on a 0–100 scale. Regions with pLDDT<50 should be treated as essentially unmodeled; they often correspond to intrinsically disordered segments.

B-factor (Debye–Waller factor) reflects atomic displacement in the crystal lattice. It is an experimental observable (units Å²), not a prediction; low values mean the atom is pinned down, high values mean it moves or is heterogeneous across the crystal.

Predicted Aligned Error (PAE) is an AlphaFold confidence matrix: entry (i, j) is the expected error in the position of residue j, in ångströms, when the prediction is superimposed on the true structure at residue i. Low PAE within a block of residues means that block is internally rigid and well-predicted; high PAE between two blocks means their relative placement is uncertain even if each block individually is confident.